Protein AF-A0AAI9R7D8-F1 (afdb_monomer_lite)

Secondary structure (DSSP, 8-state):
--HHHHHHHHHHHHHHHHHTT-----GGG--HHHHHHHHHHEEEES-EEE-TTS--EEE-SEEEEEE-TTS-EEEEEEEEEE-SPPPSSS--HHHHHHHHHHHHHHHHT-TT--SEEEEEEETTTTEEEEE-SS--HHHHHHHHHHTS--SSPPPP---HHHHHT-TTGGG-HHHHHHHHTTSS---SSEEEEEEEEEEEETTTTEEEEEE--BSSSSS-B---S-EEEEEE-HHHHHHHHHHHHTT--S-EEEEEEEEETTEEEE-TT-EEEE-----S----

Structure (mmCIF, N/CA/C/O backbone):
data_AF-A0AAI9R7D8-F1
#
_entry.id   AF-A0AAI9R7D8-F1
#
loop_
_atom_site.group_PDB
_atom_site.id
_atom_site.type_symbol
_atom_site.label_atom_id
_atom_site.label_alt_id
_atom_site.label_comp_id
_atom_site.label_asym_id
_atom_site.label_entity_id
_atom_site.label_seq_id
_atom_site.pdbx_PDB_ins_code
_atom_site.Cartn_x
_atom_site.Cartn_y
_atom_site.Cartn_z
_atom_site.occupancy
_atom_site.B_iso_or_equiv
_atom_site.auth_seq_id
_atom_site.auth_comp_id
_atom_site.auth_asym_id
_atom_site.auth_atom_id
_atom_site.pdbx_PDB_model_num
ATOM 1 N N . MET A 1 1 ? 4.698 -25.517 9.937 1.00 48.53 1 MET A N 1
ATOM 2 C CA . MET A 1 1 ? 4.768 -24.230 9.209 1.00 48.53 1 MET A CA 1
ATOM 3 C C . MET A 1 1 ? 3.455 -23.440 9.394 1.00 48.53 1 MET A C 1
ATOM 5 O O . MET A 1 1 ? 2.848 -23.034 8.421 1.00 48.53 1 MET A O 1
ATOM 9 N N . ILE A 1 2 ? 2.992 -23.255 10.647 1.00 58.31 2 ILE A N 1
ATOM 10 C CA . ILE A 1 2 ? 1.717 -22.577 11.024 1.00 58.31 2 ILE A CA 1
ATOM 11 C C . ILE A 1 2 ? 1.967 -21.424 12.030 1.00 58.31 2 ILE A C 1
ATOM 13 O O . ILE A 1 2 ? 1.066 -20.664 12.367 1.00 58.31 2 ILE A O 1
ATOM 17 N N . THR A 1 3 ? 3.210 -21.243 12.487 1.00 79.94 3 THR A N 1
ATOM 18 C CA . THR A 1 3 ? 3.544 -20.417 13.658 1.00 79.94 3 THR A CA 1
ATOM 19 C C . THR A 1 3 ? 3.159 -18.952 13.494 1.00 79.94 3 THR A C 1
ATOM 21 O O . THR A 1 3 ? 2.391 -18.457 14.297 1.00 79.94 3 THR A O 1
ATOM 24 N N . LYS A 1 4 ? 3.556 -18.269 12.412 1.00 82.94 4 LYS A N 1
ATOM 25 C CA . LYS A 1 4 ? 3.327 -16.814 12.292 1.00 82.94 4 LYS A CA 1
ATOM 26 C C . LYS A 1 4 ? 1.846 -16.408 12.263 1.00 82.94 4 LYS A C 1
ATOM 28 O O . LYS A 1 4 ? 1.478 -15.405 12.865 1.00 82.94 4 LYS A O 1
ATOM 33 N N . ALA A 1 5 ? 1.003 -17.166 11.559 1.00 84.00 5 ALA A N 1
ATOM 34 C CA . ALA A 1 5 ? -0.434 -16.891 11.502 1.00 84.00 5 ALA A CA 1
ATOM 35 C C . ALA A 1 5 ? -1.102 -17.168 12.856 1.00 84.00 5 ALA A C 1
ATOM 37 O O . ALA A 1 5 ? -1.899 -16.362 13.330 1.00 84.00 5 ALA A O 1
ATOM 38 N N . HIS A 1 6 ? -0.722 -18.274 13.500 1.00 87.06 6 HIS A N 1
ATOM 39 C CA . HIS A 1 6 ? -1.177 -18.608 14.844 1.00 87.06 6 HIS A CA 1
ATOM 40 C C . HIS A 1 6 ? -0.732 -17.560 15.877 1.00 87.06 6 HIS A C 1
ATOM 42 O O . HIS A 1 6 ? -1.548 -17.088 16.661 1.00 87.06 6 HIS A O 1
ATOM 48 N N . ASP A 1 7 ? 0.529 -17.132 15.841 1.00 87.38 7 ASP A N 1
ATOM 49 C CA . ASP A 1 7 ? 1.081 -16.110 16.734 1.00 87.38 7 ASP A CA 1
ATOM 50 C C . ASP A 1 7 ? 0.372 -14.765 16.533 1.00 87.38 7 ASP A C 1
ATOM 52 O O . ASP A 1 7 ? 0.049 -14.080 17.504 1.00 87.38 7 ASP A O 1
ATOM 56 N N . GLY A 1 8 ? 0.057 -14.415 15.281 1.00 88.69 8 GLY A N 1
ATOM 57 C CA . GLY A 1 8 ? -0.763 -13.250 14.949 1.00 88.69 8 GLY A CA 1
ATOM 58 C C . GLY A 1 8 ? -2.178 -13.340 15.528 1.00 88.69 8 GLY A C 1
ATOM 59 O O . GLY A 1 8 ? -2.644 -12.389 16.153 1.00 88.69 8 GLY A O 1
ATOM 60 N N . LEU A 1 9 ? -2.843 -14.490 15.392 1.00 89.12 9 LEU A N 1
ATOM 61 C CA . LEU A 1 9 ? -4.165 -14.725 15.981 1.00 89.12 9 LEU A CA 1
ATOM 62 C C . LEU A 1 9 ? -4.131 -14.591 17.510 1.00 89.12 9 LEU A C 1
ATOM 64 O O . LEU A 1 9 ? -4.928 -13.852 18.087 1.00 89.12 9 LEU A O 1
ATOM 68 N N . VAL A 1 10 ? -3.184 -15.265 18.166 1.00 90.25 10 VAL A N 1
ATOM 69 C CA . VAL A 1 10 ? -2.998 -15.197 19.622 1.00 90.25 10 VAL A CA 1
ATOM 70 C C . VAL A 1 10 ? -2.723 -13.761 20.064 1.00 90.25 10 VAL A C 1
ATOM 72 O O . VAL A 1 10 ? -3.265 -13.305 21.071 1.00 90.25 10 VAL A O 1
ATOM 75 N N . GLY A 1 11 ? -1.901 -13.025 19.317 1.00 91.44 11 GLY A N 1
ATOM 76 C CA . GLY A 1 11 ? -1.608 -11.628 19.600 1.00 91.44 11 GLY A CA 1
ATOM 77 C C . GLY A 1 11 ? -2.842 -10.731 19.508 1.00 91.44 11 GLY A C 1
ATOM 78 O O . GLY A 1 11 ? -3.105 -9.963 20.431 1.00 91.44 11 GLY A O 1
ATOM 79 N N . ALA A 1 12 ? -3.628 -10.864 18.438 1.00 92.19 12 ALA A N 1
ATOM 80 C CA . ALA A 1 12 ? -4.862 -10.105 18.242 1.00 92.19 12 ALA A CA 1
ATOM 81 C C . ALA A 1 12 ? -5.903 -10.385 19.339 1.00 92.19 12 ALA A C 1
ATOM 83 O O . ALA A 1 12 ? -6.471 -9.453 19.910 1.00 92.19 12 ALA A O 1
ATOM 84 N N . LEU A 1 13 ? -6.111 -11.658 19.688 1.00 92.44 13 LEU A N 1
ATOM 85 C CA . LEU A 1 13 ? -7.060 -12.049 20.732 1.00 92.44 13 LEU A CA 1
ATOM 86 C C . LEU A 1 13 ? -6.639 -11.547 22.115 1.00 92.44 13 LEU A C 1
ATOM 88 O O . LEU A 1 13 ? -7.480 -11.079 22.873 1.00 92.44 13 LEU A O 1
ATOM 92 N N . ASN A 1 14 ? -5.342 -11.549 22.428 1.00 93.38 14 ASN A N 1
ATOM 93 C CA . ASN A 1 14 ? -4.856 -10.981 23.687 1.00 93.38 14 ASN A CA 1
ATOM 94 C C . ASN A 1 14 ? -5.102 -9.471 23.801 1.00 93.38 14 ASN A C 1
ATOM 96 O O . ASN A 1 14 ? -5.371 -8.985 24.900 1.00 93.38 14 ASN A O 1
ATOM 100 N N . ILE A 1 15 ? -5.052 -8.728 22.690 1.00 94.69 15 ILE A N 1
ATOM 101 C CA . ILE A 1 15 ? -5.448 -7.314 22.697 1.00 94.69 15 ILE A CA 1
ATOM 102 C C . ILE A 1 15 ? -6.946 -7.200 23.020 1.00 94.69 15 ILE A C 1
ATOM 104 O O . ILE A 1 15 ? -7.311 -6.438 23.913 1.00 94.69 15 ILE A O 1
ATOM 108 N N . LEU A 1 16 ? -7.804 -8.004 22.380 1.00 93.88 16 LEU A N 1
ATOM 109 C CA . LEU A 1 16 ? -9.248 -8.028 22.659 1.00 93.88 16 LEU A CA 1
ATOM 110 C C . LEU A 1 16 ? -9.579 -8.384 24.113 1.00 93.88 16 LEU A C 1
ATOM 112 O O . LEU A 1 16 ? -10.399 -7.712 24.742 1.00 93.88 16 LEU A O 1
ATOM 116 N N . PHE A 1 17 ? -8.922 -9.400 24.676 1.00 94.62 17 PHE A N 1
ATOM 117 C CA . PHE A 1 17 ? -9.100 -9.774 26.080 1.00 94.62 17 PHE A CA 1
ATOM 118 C C . PHE A 1 17 ? -8.684 -8.644 27.021 1.00 94.62 17 PHE A C 1
ATOM 120 O O . PHE A 1 17 ? -9.401 -8.339 27.975 1.00 94.62 17 PHE A O 1
ATOM 127 N N . SER A 1 18 ? -7.578 -7.959 26.716 1.00 93.31 18 SER A N 1
ATOM 128 C CA . SER A 1 18 ? -7.157 -6.782 27.474 1.00 93.31 18 SER A CA 1
ATOM 129 C C . SER A 1 18 ? -8.182 -5.650 27.402 1.00 93.31 18 SER A C 1
ATOM 131 O O . SER A 1 18 ? -8.407 -4.996 28.414 1.00 93.31 18 SER A O 1
ATOM 133 N N . LYS A 1 19 ? -8.813 -5.418 26.244 1.00 94.12 19 LYS A N 1
ATOM 134 C CA . LYS A 1 19 ? -9.878 -4.409 26.082 1.00 94.12 19 LYS A CA 1
ATOM 135 C C . LYS A 1 19 ? -11.182 -4.781 26.790 1.00 94.12 19 LYS A C 1
ATOM 137 O O . LYS A 1 19 ? -11.985 -3.905 27.080 1.00 94.12 19 LYS A O 1
ATOM 142 N N . SER A 1 20 ? -11.359 -6.062 27.099 1.00 93.12 20 SER A N 1
ATOM 143 C CA . SER A 1 20 ? -12.518 -6.599 27.820 1.00 93.12 20 SER A CA 1
ATOM 144 C C . SER A 1 20 ? -12.269 -6.749 29.329 1.00 93.12 20 SER A C 1
ATOM 146 O O . SER A 1 20 ? -13.032 -7.437 29.998 1.00 93.12 20 SER A O 1
ATOM 148 N N . ASN A 1 21 ? -11.185 -6.170 29.868 1.00 92.50 21 ASN A N 1
ATOM 149 C CA . ASN A 1 21 ? -10.750 -6.299 31.269 1.00 92.50 21 ASN A CA 1
ATOM 150 C C . ASN A 1 21 ? -10.478 -7.746 31.746 1.00 92.50 21 ASN A C 1
ATOM 152 O O . ASN A 1 21 ? -10.441 -8.009 32.945 1.00 92.50 21 ASN A O 1
ATOM 156 N N . ILE A 1 22 ? -10.242 -8.691 30.828 1.00 91.06 22 ILE A N 1
ATOM 157 C CA . ILE A 1 22 ? -9.952 -10.103 31.151 1.00 91.06 22 ILE A CA 1
ATOM 158 C C . ILE A 1 22 ? -8.446 -10.321 31.402 1.00 91.06 22 ILE A C 1
ATOM 160 O O . ILE A 1 22 ? -8.054 -11.237 32.121 1.00 91.06 22 ILE A O 1
ATOM 164 N N . GLY A 1 23 ? -7.589 -9.465 30.833 1.00 86.38 23 GLY A N 1
ATOM 165 C CA . GLY A 1 23 ? -6.133 -9.641 30.845 1.00 86.38 23 GLY A CA 1
ATOM 166 C C . GLY A 1 23 ? -5.647 -10.615 29.764 1.00 86.38 23 GLY A C 1
ATOM 167 O O . GLY A 1 23 ? -6.362 -10.892 28.805 1.00 86.38 23 GLY A O 1
ATOM 168 N N . LYS A 1 24 ? -4.407 -11.108 29.877 1.00 85.38 24 LYS A N 1
ATOM 169 C CA . LYS A 1 24 ? -3.852 -12.091 28.928 1.00 85.38 24 LYS A CA 1
ATOM 170 C C . LYS A 1 24 ? -4.255 -13.504 29.333 1.00 85.38 24 LYS A C 1
ATOM 172 O O . LYS A 1 24 ? -4.071 -13.879 30.488 1.00 85.38 24 LYS A O 1
ATOM 177 N N . VAL A 1 25 ? -4.744 -14.284 28.374 1.00 86.31 25 VAL A N 1
ATOM 178 C CA . VAL A 1 25 ? -5.224 -15.657 28.585 1.00 86.31 25 VAL A CA 1
ATOM 179 C C . VAL A 1 25 ? -4.673 -16.543 27.477 1.00 86.31 25 VAL A C 1
ATOM 181 O O . VAL A 1 25 ? -4.619 -16.140 26.311 1.00 86.31 25 VAL A O 1
ATOM 184 N N . THR A 1 26 ? -4.244 -17.754 27.823 1.00 87.19 26 THR A N 1
ATOM 185 C CA . THR A 1 26 ? -3.849 -18.747 26.822 1.00 87.19 26 THR A CA 1
ATOM 186 C C . THR A 1 26 ? -5.074 -19.165 26.022 1.00 87.19 26 THR A C 1
ATOM 188 O O . THR A 1 26 ? -6.119 -19.441 26.600 1.00 87.19 26 THR A O 1
ATOM 191 N N . LEU A 1 27 ? -4.960 -19.279 24.698 1.00 84.81 27 LEU A N 1
ATOM 192 C CA . LEU A 1 27 ? -6.119 -19.562 23.844 1.00 84.81 27 LEU A CA 1
ATOM 193 C C . LEU A 1 27 ? -6.888 -20.836 24.252 1.00 84.81 27 LEU A C 1
ATOM 195 O O . LEU A 1 27 ? -8.111 -20.867 24.185 1.00 84.81 27 LEU A O 1
ATOM 199 N N . SER A 1 28 ? -6.176 -21.868 24.713 1.00 88.56 28 SER A N 1
ATOM 200 C CA . SER A 1 28 ? -6.755 -23.133 25.185 1.00 88.56 28 SER A CA 1
ATOM 201 C C . SER A 1 28 ? -7.510 -23.033 26.515 1.00 88.56 28 SER A C 1
ATOM 203 O O . SER A 1 28 ? -8.193 -23.979 26.891 1.00 88.56 28 SER A O 1
ATOM 205 N N . GLU A 1 29 ? -7.362 -21.926 27.239 1.00 91.75 29 GLU A N 1
ATOM 206 C CA . GLU A 1 29 ? -7.932 -21.694 28.572 1.00 91.75 29 GLU A CA 1
ATOM 207 C C . GLU A 1 29 ? -9.099 -20.696 28.540 1.00 91.75 29 GLU A C 1
ATOM 209 O O . GLU A 1 29 ? -9.711 -20.425 29.572 1.00 91.75 29 GLU A O 1
ATOM 214 N N . VAL A 1 30 ? -9.423 -20.156 27.359 1.00 92.44 30 VAL A N 1
ATOM 215 C CA . VAL A 1 30 ? -10.511 -19.191 27.181 1.00 92.44 30 VAL A CA 1
ATOM 216 C C . VAL A 1 30 ? -11.851 -19.869 27.450 1.00 92.44 30 VAL A C 1
ATOM 218 O O . VAL A 1 30 ? -12.239 -20.821 26.769 1.00 92.44 30 VAL A O 1
ATOM 221 N N . THR A 1 31 ? -12.589 -19.362 28.435 1.00 94.56 31 THR A N 1
ATOM 222 C CA . THR A 1 31 ? -13.912 -19.882 28.788 1.00 94.56 31 THR A CA 1
ATOM 223 C C . THR A 1 31 ? -15.009 -19.287 27.902 1.00 94.56 31 THR A C 1
ATOM 225 O O . THR A 1 31 ? -14.870 -18.210 27.318 1.00 94.56 31 THR A O 1
ATOM 228 N N . VAL A 1 32 ? -16.161 -19.964 27.841 1.00 95.00 32 VAL A N 1
ATOM 229 C CA . VAL A 1 32 ? -17.358 -19.443 27.151 1.00 95.00 32 VAL A CA 1
ATOM 230 C C . VAL A 1 32 ? -17.803 -18.100 27.740 1.00 95.00 32 VAL A C 1
ATOM 232 O O . VAL A 1 32 ? -18.268 -17.230 27.009 1.00 95.00 32 VAL A O 1
ATOM 235 N N . GLU A 1 33 ? -17.659 -17.918 29.052 1.00 94.69 33 GLU A N 1
ATOM 236 C CA . GLU A 1 33 ? -17.995 -16.668 29.736 1.00 94.69 33 GLU A CA 1
ATOM 237 C C . GLU A 1 33 ? -17.060 -15.529 29.321 1.00 94.69 33 GLU A C 1
ATOM 239 O O . GLU A 1 33 ? -17.536 -14.473 28.915 1.00 94.69 33 GLU A O 1
ATOM 244 N N . GLN A 1 34 ? -15.745 -15.768 29.310 1.00 94.00 34 GLN A N 1
ATOM 245 C CA . GLN A 1 34 ? -14.762 -14.796 28.826 1.00 94.00 34 GLN A CA 1
ATOM 246 C C . GLN A 1 34 ? -15.032 -14.401 27.372 1.00 94.00 34 GLN A C 1
ATOM 248 O O . GLN A 1 34 ? -14.978 -13.222 27.027 1.00 94.00 34 GLN A O 1
ATOM 253 N N . TRP A 1 35 ? -15.379 -15.370 26.522 1.00 94.19 35 TRP A N 1
ATOM 254 C CA . TRP A 1 35 ? -15.726 -15.080 25.135 1.00 94.19 35 TRP A CA 1
ATOM 255 C C . TRP A 1 35 ? -17.001 -14.241 25.007 1.00 94.19 35 TRP A C 1
ATOM 257 O O . TRP A 1 35 ? -17.028 -13.290 24.228 1.00 94.19 35 TRP A O 1
ATOM 267 N N . ARG A 1 36 ? -18.035 -14.523 25.810 1.00 94.75 36 ARG A N 1
ATOM 268 C CA . ARG A 1 36 ? -19.245 -13.686 25.866 1.00 94.75 36 ARG A CA 1
ATOM 269 C C . ARG A 1 36 ? -18.926 -12.256 26.300 1.00 94.75 36 ARG A C 1
ATOM 271 O O . ARG A 1 36 ? -19.469 -11.327 25.708 1.00 94.75 36 ARG A O 1
ATOM 278 N N . SER A 1 37 ? -18.023 -12.070 27.263 1.00 93.19 37 SER A N 1
ATOM 279 C CA . SER A 1 37 ? -17.571 -10.738 27.683 1.00 93.19 37 SER A CA 1
ATOM 280 C C . SER A 1 37 ? -16.881 -9.986 26.541 1.00 93.19 37 SER A C 1
ATOM 282 O O . SER A 1 37 ? -17.228 -8.836 26.284 1.00 93.19 37 SER A O 1
ATOM 284 N N . VAL A 1 38 ? -15.995 -10.645 25.782 1.00 94.06 38 VAL A N 1
ATOM 285 C CA . VAL A 1 38 ? -15.390 -10.046 24.573 1.00 94.06 38 VAL A CA 1
ATOM 286 C C . VAL A 1 38 ? -16.452 -9.671 23.547 1.00 94.06 38 VAL A C 1
ATOM 288 O O . VAL A 1 38 ? -16.452 -8.559 23.032 1.00 94.06 38 VAL A O 1
ATOM 291 N N . GLN A 1 39 ? -17.387 -10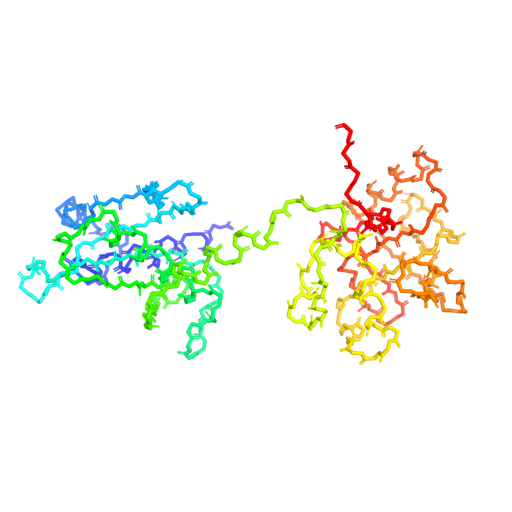.574 23.253 1.00 94.81 39 GLN A N 1
ATOM 292 C CA . GLN A 1 39 ? -18.447 -10.296 22.285 1.00 94.81 39 GLN A CA 1
ATOM 293 C C . GLN A 1 39 ? -19.329 -9.123 22.721 1.00 94.81 39 GLN A C 1
ATOM 295 O O . GLN A 1 39 ? -19.761 -8.351 21.872 1.00 94.81 39 GLN A O 1
ATOM 300 N N . SER A 1 40 ? -19.560 -8.954 24.025 1.00 95.06 40 SER A N 1
ATOM 301 C CA . SER A 1 40 ? -20.420 -7.885 24.541 1.00 95.06 40 SER A CA 1
ATOM 302 C C . SER A 1 40 ? -19.864 -6.476 24.314 1.00 95.06 40 SER A C 1
ATOM 304 O O . SER A 1 40 ? -20.642 -5.526 24.270 1.00 95.06 40 SER A O 1
ATOM 306 N N . ILE A 1 41 ? -18.543 -6.334 24.142 1.00 95.94 41 ILE A N 1
ATOM 307 C CA . ILE A 1 41 ? -17.917 -5.034 23.869 1.00 95.94 41 ILE A CA 1
ATOM 308 C C . ILE A 1 41 ? -17.804 -4.729 22.374 1.00 95.94 41 ILE A C 1
ATOM 310 O O . ILE A 1 41 ? -17.493 -3.597 22.018 1.00 95.94 41 ILE A O 1
ATOM 314 N N . VAL A 1 42 ? -18.021 -5.708 21.490 1.00 96.50 42 VAL A N 1
ATOM 315 C CA . VAL A 1 42 ? -17.947 -5.502 20.038 1.00 96.50 42 VAL A CA 1
ATOM 316 C C . VAL A 1 42 ? -19.245 -4.867 19.556 1.00 96.50 42 VAL A C 1
ATOM 318 O O . VAL A 1 42 ? -20.302 -5.489 19.579 1.00 96.50 42 VAL A O 1
ATOM 321 N N . LEU A 1 43 ? -19.154 -3.624 19.088 1.00 96.69 43 LEU A N 1
ATOM 322 C CA . LEU A 1 43 ? -20.292 -2.848 18.597 1.00 96.69 43 LEU A CA 1
ATOM 323 C C . LEU A 1 43 ? -20.523 -3.077 17.100 1.00 96.69 43 LEU A C 1
ATOM 325 O O . LEU A 1 43 ? -21.663 -3.128 16.648 1.00 96.69 43 LEU A O 1
ATOM 329 N N . ALA A 1 44 ? -19.442 -3.233 16.333 1.00 95.94 44 ALA A N 1
ATOM 330 C CA . ALA A 1 44 ? -19.483 -3.611 14.924 1.00 95.94 44 ALA A CA 1
ATOM 331 C C . ALA A 1 44 ? -18.175 -4.302 14.508 1.00 95.94 44 ALA A C 1
ATOM 333 O O . ALA A 1 44 ? -17.114 -4.038 15.072 1.00 95.94 44 ALA A O 1
ATOM 334 N N . ASN A 1 45 ? -18.247 -5.157 13.490 1.00 94.56 45 ASN A N 1
ATOM 335 C CA . ASN A 1 45 ? -17.098 -5.732 12.789 1.00 94.56 45 ASN A CA 1
ATOM 336 C C . ASN A 1 45 ? -17.323 -5.601 11.278 1.00 94.56 45 ASN A C 1
ATOM 338 O O . ASN A 1 45 ? -18.473 -5.634 10.841 1.00 94.56 45 ASN A O 1
ATOM 342 N N . GLU A 1 46 ? -16.252 -5.393 10.505 1.00 93.50 46 GLU A N 1
ATOM 343 C CA . GLU A 1 46 ? -16.310 -5.284 9.031 1.00 93.50 46 GLU A CA 1
ATOM 344 C C . GLU A 1 46 ? -17.360 -4.267 8.523 1.00 93.50 46 GLU A C 1
ATOM 346 O O . GLU A 1 46 ? -17.931 -4.392 7.435 1.00 93.50 46 GLU A O 1
ATOM 351 N N . GLY A 1 47 ? -17.643 -3.241 9.333 1.00 92.81 47 GLY A N 1
ATOM 352 C CA . GLY A 1 47 ? -18.706 -2.271 9.090 1.00 92.81 47 GLY A CA 1
ATOM 353 C C . GLY A 1 47 ? -18.335 -1.297 7.976 1.00 92.81 47 GLY A C 1
ATOM 354 O O . GLY A 1 47 ? -17.250 -0.716 7.988 1.00 92.81 47 GLY A O 1
ATOM 355 N N . THR A 1 48 ? -19.241 -1.080 7.022 1.00 95.06 48 THR A N 1
ATOM 356 C CA . THR A 1 48 ? -19.046 -0.063 5.978 1.00 95.06 48 THR A CA 1
ATOM 357 C C . THR A 1 48 ? -19.385 1.321 6.518 1.00 95.06 48 THR A C 1
ATOM 359 O O . THR A 1 48 ? -20.491 1.550 6.999 1.00 95.06 48 THR A O 1
ATOM 362 N N . LEU A 1 49 ? -18.448 2.251 6.377 1.00 96.25 49 LEU A N 1
ATOM 363 C CA . LEU A 1 49 ? -18.629 3.673 6.626 1.00 96.25 49 LEU A CA 1
ATOM 364 C C . LEU A 1 49 ? -18.705 4.411 5.292 1.00 96.25 49 LEU A C 1
ATOM 366 O O . LEU A 1 49 ? -17.948 4.108 4.368 1.00 96.25 49 LEU A O 1
ATOM 370 N N . LYS A 1 50 ? -19.605 5.386 5.198 1.00 96.81 50 LYS A N 1
ATOM 371 C CA . LYS A 1 50 ? -19.730 6.287 4.047 1.00 96.81 50 LYS A CA 1
ATOM 372 C C . LYS A 1 50 ? -19.864 7.718 4.546 1.00 96.81 50 LYS A C 1
ATOM 374 O O . LYS A 1 50 ? -20.388 7.889 5.641 1.00 96.81 50 LYS A O 1
ATOM 379 N N . SER A 1 51 ? -19.396 8.696 3.780 1.00 96.12 51 SER A N 1
ATOM 380 C CA . SER A 1 51 ? -19.746 10.096 4.026 1.00 96.12 51 SER A CA 1
ATOM 381 C C . SER A 1 51 ? -21.205 10.366 3.666 1.00 96.12 51 SER A C 1
ATOM 383 O O . SER A 1 51 ? -21.802 9.603 2.897 1.00 96.12 51 SER A O 1
ATOM 385 N N . GLU A 1 52 ? -21.766 11.470 4.164 1.00 91.75 52 GLU A N 1
ATOM 386 C CA . GLU A 1 52 ? -23.145 11.890 3.848 1.00 91.75 52 GLU A CA 1
ATOM 387 C C . GLU A 1 52 ? -23.415 11.969 2.333 1.00 91.75 52 GLU A C 1
ATOM 389 O O . GLU A 1 52 ? -24.483 11.583 1.856 1.00 91.75 52 GLU A O 1
ATOM 394 N N . ASP A 1 53 ? -22.429 12.427 1.558 1.00 91.94 53 ASP A N 1
ATOM 395 C CA . ASP A 1 53 ? -22.501 12.546 0.098 1.00 91.94 53 ASP A CA 1
ATOM 396 C C . ASP A 1 53 ? -22.081 11.271 -0.662 1.00 91.94 53 ASP A C 1
ATOM 398 O O . ASP A 1 53 ? -22.100 11.241 -1.895 1.00 91.94 53 ASP A O 1
ATOM 402 N N . GLY A 1 54 ? -21.687 10.222 0.066 1.00 94.19 54 GLY A N 1
ATOM 403 C CA . GLY A 1 54 ? -21.284 8.922 -0.461 1.00 94.19 54 GLY A CA 1
ATOM 404 C C . GLY A 1 54 ? -19.945 8.884 -1.205 1.00 94.19 54 GLY A C 1
ATOM 405 O O . GLY A 1 54 ? -19.609 7.831 -1.750 1.00 94.19 54 GLY A O 1
ATOM 406 N N . ARG A 1 55 ? -19.179 9.982 -1.257 1.00 94.25 55 ARG A N 1
ATOM 407 C CA . ARG A 1 55 ? -17.901 10.042 -1.998 1.00 94.25 55 ARG A CA 1
ATOM 408 C C . ARG A 1 55 ? -16.766 9.351 -1.258 1.00 94.25 55 ARG A C 1
ATOM 410 O O . ARG A 1 55 ? -15.927 8.698 -1.878 1.00 94.25 55 ARG A O 1
ATOM 417 N N . LEU A 1 56 ? -16.747 9.483 0.064 1.00 96.75 56 LEU A N 1
ATOM 418 C CA . LEU A 1 56 ? -15.754 8.871 0.930 1.00 96.75 56 LEU A CA 1
ATOM 419 C C . LEU A 1 56 ? -16.331 7.588 1.516 1.00 96.75 56 LEU A C 1
ATOM 421 O O . LEU A 1 56 ? -17.442 7.570 2.041 1.00 96.75 56 LEU A O 1
ATOM 425 N N . MET A 1 57 ? -15.574 6.499 1.427 1.00 96.50 57 MET A N 1
ATOM 426 C CA . MET A 1 57 ? -15.983 5.199 1.948 1.00 96.50 57 MET A CA 1
ATOM 427 C C . MET A 1 57 ? -14.823 4.522 2.669 1.00 96.50 57 MET A C 1
ATOM 429 O O . MET A 1 57 ? -13.669 4.636 2.259 1.00 96.50 57 MET A O 1
ATOM 433 N N . GLY A 1 58 ? -15.135 3.790 3.731 1.00 94.38 58 GLY A N 1
ATOM 434 C CA . GLY A 1 58 ? -14.177 2.989 4.483 1.00 94.38 58 GLY A CA 1
ATOM 435 C C . GLY A 1 58 ? -14.817 1.710 5.003 1.00 94.38 58 GLY A C 1
ATOM 436 O O . GLY A 1 58 ? -16.040 1.601 5.077 1.00 94.38 58 GLY A O 1
ATOM 437 N N . ARG A 1 59 ? -13.988 0.738 5.379 1.00 95.56 59 ARG A N 1
ATOM 438 C CA . ARG A 1 59 ? -14.431 -0.470 6.076 1.00 95.56 59 ARG A CA 1
ATOM 439 C C . ARG A 1 59 ? -13.684 -0.560 7.395 1.00 95.56 59 ARG A C 1
ATOM 441 O O . ARG A 1 59 ? -12.458 -0.536 7.405 1.00 95.56 59 ARG A O 1
ATOM 448 N N . LEU A 1 60 ? -14.434 -0.605 8.487 1.00 94.38 60 LEU A N 1
ATOM 449 C CA . LEU A 1 60 ? -13.899 -0.832 9.821 1.00 94.38 60 LEU A CA 1
ATOM 450 C C . LEU A 1 60 ? -13.468 -2.284 9.944 1.00 94.38 60 LEU A C 1
ATOM 452 O O . LEU A 1 60 ? -14.266 -3.152 9.619 1.00 94.38 60 LEU A O 1
ATOM 456 N N . ASP A 1 61 ? -12.299 -2.554 10.516 1.00 94.81 61 ASP A N 1
ATOM 457 C CA . ASP A 1 61 ? -12.025 -3.908 11.002 1.00 94.81 61 ASP A CA 1
ATOM 458 C C . ASP A 1 61 ? -12.907 -4.170 12.228 1.00 94.81 61 ASP A C 1
ATOM 460 O O . ASP A 1 61 ? -13.673 -5.137 12.279 1.00 94.81 61 ASP A O 1
ATOM 464 N N . LEU A 1 62 ? -12.853 -3.258 13.209 1.00 96.69 62 LEU A N 1
ATOM 465 C CA . LEU A 1 62 ? -13.572 -3.416 14.463 1.00 96.69 62 LEU A CA 1
ATOM 466 C C . LEU A 1 62 ? -13.962 -2.077 15.104 1.00 96.69 62 LEU A C 1
ATOM 468 O O . LEU A 1 62 ? -13.182 -1.125 15.151 1.00 96.69 62 LEU A O 1
ATOM 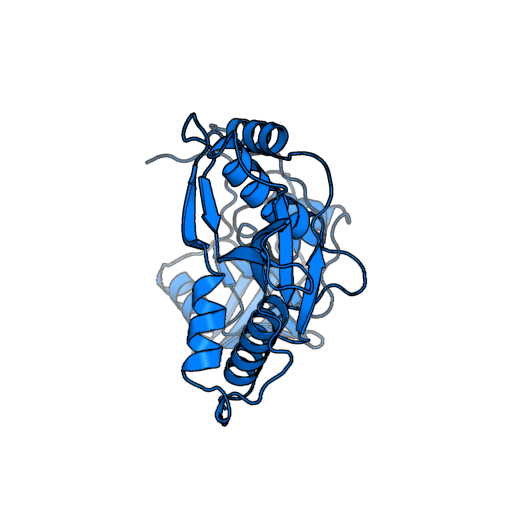472 N N . LEU A 1 63 ? -15.165 -2.037 15.671 1.00 97.88 63 LEU A N 1
ATOM 473 C CA . LEU A 1 63 ? -15.626 -1.001 16.587 1.00 97.88 63 LEU A CA 1
ATOM 474 C C . LEU A 1 63 ? -15.941 -1.650 17.933 1.00 97.88 63 LEU A C 1
ATOM 476 O O . LEU A 1 63 ? -16.783 -2.547 18.000 1.00 97.88 63 LEU A O 1
ATOM 480 N N . VAL A 1 64 ? -15.292 -1.189 19.001 1.00 97.75 64 VAL A N 1
ATOM 481 C CA . VAL A 1 64 ? -15.521 -1.708 20.358 1.00 97.75 64 VAL A CA 1
ATOM 482 C C . VAL A 1 64 ? -15.856 -0.605 21.349 1.00 97.75 64 VAL A C 1
ATOM 484 O O . VAL A 1 64 ? -15.439 0.541 21.183 1.00 97.75 64 VAL A O 1
ATOM 487 N N . ALA A 1 65 ? -16.584 -0.957 22.403 1.00 97.81 65 ALA A N 1
ATOM 488 C CA . ALA A 1 65 ? -16.741 -0.113 23.574 1.00 97.81 65 ALA A CA 1
ATOM 489 C C . ALA A 1 65 ? -15.384 0.070 24.276 1.00 97.81 65 ALA A C 1
ATOM 491 O O . ALA A 1 65 ? -14.656 -0.895 24.514 1.00 97.81 65 ALA A O 1
ATOM 492 N N . AS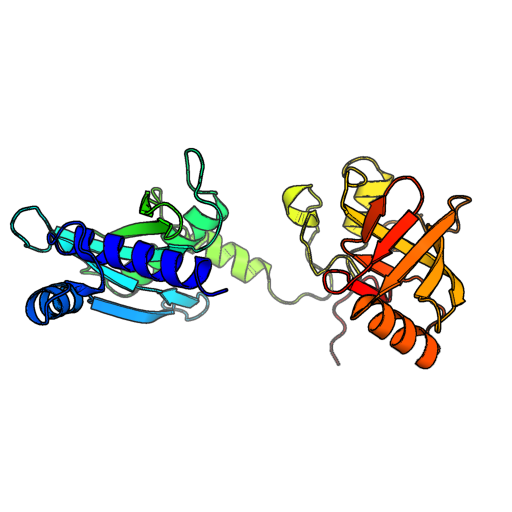P A 1 66 ? -15.045 1.313 24.608 1.00 97.19 66 ASP A N 1
ATOM 493 C CA . ASP A 1 66 ? -13.908 1.638 25.464 1.00 97.19 66 ASP A CA 1
ATOM 494 C C . ASP A 1 66 ? -14.359 1.483 26.913 1.00 97.19 66 ASP A C 1
ATOM 496 O O . ASP A 1 66 ? -15.130 2.305 27.411 1.00 97.19 66 ASP A O 1
ATOM 500 N N . LEU A 1 67 ? -13.937 0.409 27.573 1.00 96.38 67 LEU A N 1
ATOM 501 C CA . LEU A 1 67 ? -14.307 0.162 28.959 1.00 96.38 67 LEU A CA 1
ATOM 502 C C . LEU A 1 67 ? -13.409 0.949 29.924 1.00 96.38 67 LEU A C 1
ATOM 504 O O . LEU A 1 67 ? -12.209 1.145 29.707 1.00 96.38 67 LEU A O 1
ATOM 508 N N . ASP A 1 68 ? -14.000 1.413 31.018 1.00 93.38 68 ASP A N 1
ATOM 509 C CA . ASP A 1 68 ? -13.266 1.823 32.207 1.00 93.38 68 ASP A CA 1
ATOM 510 C C . ASP A 1 68 ? -12.897 0.612 33.085 1.00 93.38 68 ASP A C 1
ATOM 512 O O . ASP A 1 68 ? -13.194 -0.542 32.765 1.00 93.38 68 ASP A O 1
ATOM 516 N N . GLU A 1 69 ? -12.230 0.870 34.210 1.00 88.19 69 GLU A N 1
ATOM 517 C CA . GLU A 1 69 ? -11.804 -0.170 35.158 1.00 88.19 69 GLU A CA 1
ATOM 518 C C . GLU A 1 69 ? -12.984 -0.929 35.791 1.00 88.19 69 GLU A C 1
ATOM 520 O O . GLU A 1 69 ? -12.822 -2.068 36.223 1.00 88.19 69 GLU A O 1
ATOM 525 N N . ASN A 1 70 ? -14.183 -0.337 35.800 1.00 88.94 70 ASN A N 1
ATOM 526 C CA . ASN A 1 70 ? -15.407 -0.939 36.328 1.00 88.94 70 ASN A CA 1
ATOM 527 C C . ASN A 1 70 ? -16.204 -1.698 35.253 1.00 88.94 70 ASN A C 1
ATOM 529 O O . ASN A 1 70 ? -17.290 -2.203 35.537 1.00 88.94 70 ASN A O 1
ATOM 533 N N . GLY A 1 71 ? -15.703 -1.761 34.015 1.00 89.19 71 GLY A N 1
ATOM 534 C CA . GLY A 1 71 ? -16.391 -2.387 32.886 1.00 89.19 71 GLY A CA 1
ATOM 535 C C . GLY A 1 71 ? -17.521 -1.540 32.295 1.00 89.19 71 GLY A C 1
ATOM 536 O O . GLY A 1 71 ? -18.309 -2.047 31.500 1.00 89.19 71 GLY A O 1
ATOM 537 N N . SER A 1 72 ? -17.615 -0.260 32.664 1.00 93.56 72 SER A N 1
ATOM 538 C CA . SER A 1 72 ? -18.569 0.677 32.073 1.00 93.56 72 SER A CA 1
ATOM 539 C C . SER A 1 72 ? -17.971 1.338 30.836 1.00 93.56 72 SER A C 1
ATOM 541 O O . SER A 1 72 ? -16.806 1.731 30.820 1.00 93.56 72 SER A O 1
ATOM 543 N N . SER A 1 73 ? -18.769 1.474 29.778 1.00 95.44 73 SER A N 1
ATOM 544 C CA . SER A 1 73 ? -18.320 2.119 28.542 1.00 95.44 73 SER A CA 1
ATOM 545 C C . SER A 1 73 ? -18.144 3.626 28.750 1.00 95.44 73 SER A C 1
ATOM 547 O O . SER A 1 73 ? -19.115 4.329 29.026 1.00 95.44 73 SER A O 1
ATOM 549 N N . LYS A 1 74 ? -16.927 4.138 28.546 1.00 96.44 74 LYS A N 1
ATOM 550 C CA . LYS A 1 74 ? -16.603 5.579 28.565 1.00 96.44 74 LYS A CA 1
ATOM 551 C C . LYS A 1 74 ? -16.502 6.203 27.168 1.00 96.44 74 LYS A C 1
ATOM 553 O O . LYS A 1 74 ? -16.340 7.415 27.043 1.00 96.44 74 LYS A O 1
ATOM 558 N N . GLY A 1 75 ? -16.577 5.391 26.119 1.00 97.75 75 GLY A N 1
ATOM 559 C CA . GLY A 1 75 ? -16.383 5.829 24.742 1.00 97.75 75 GLY A CA 1
ATOM 560 C C . GLY A 1 75 ? -16.379 4.665 23.765 1.00 97.75 75 GLY A C 1
ATOM 561 O O . GLY A 1 75 ? -16.710 3.540 24.135 1.00 97.75 75 GLY A O 1
ATOM 562 N N . TRP A 1 76 ? -15.977 4.932 22.526 1.00 98.31 76 TRP A N 1
ATOM 563 C CA . TRP A 1 76 ? -15.776 3.921 21.492 1.00 98.31 76 TRP A CA 1
ATOM 564 C C . TRP A 1 76 ? -14.347 3.952 20.953 1.00 98.31 76 TRP A C 1
ATOM 566 O O . TRP A 1 76 ? -13.720 5.008 20.841 1.00 98.31 76 TRP A O 1
ATOM 576 N N . ILE A 1 77 ? -13.862 2.782 20.553 1.00 98.38 77 ILE A N 1
ATOM 577 C CA . ILE A 1 77 ? -12.564 2.598 19.912 1.00 98.38 77 ILE A CA 1
ATOM 578 C C . ILE A 1 77 ? -12.792 2.091 18.495 1.00 98.38 77 ILE A C 1
ATOM 580 O O . ILE A 1 77 ? -13.311 0.991 18.295 1.00 98.38 77 ILE A O 1
ATOM 584 N N . VAL A 1 78 ? -12.351 2.879 17.519 1.00 98.06 78 VAL A N 1
ATOM 585 C CA . VAL A 1 78 ? -12.167 2.419 16.141 1.00 98.06 78 VAL A CA 1
ATOM 586 C C . VAL A 1 78 ? -10.821 1.713 16.059 1.00 98.06 78 VAL A C 1
ATOM 588 O O . VAL A 1 78 ? -9.777 2.352 16.189 1.00 98.06 78 VAL A O 1
ATOM 591 N N . ALA A 1 79 ? -10.836 0.398 15.877 1.00 96.69 79 ALA A N 1
ATOM 592 C CA . ALA A 1 79 ? -9.633 -0.419 15.840 1.00 96.69 79 ALA A CA 1
ATOM 593 C C . ALA A 1 79 ? -9.378 -0.959 14.429 1.00 96.69 79 ALA A C 1
ATOM 595 O O . ALA A 1 79 ? -10.298 -1.390 13.736 1.00 96.69 79 ALA A O 1
ATOM 596 N N . ASP A 1 80 ? -8.108 -0.949 14.034 1.00 95.31 80 ASP A N 1
ATOM 5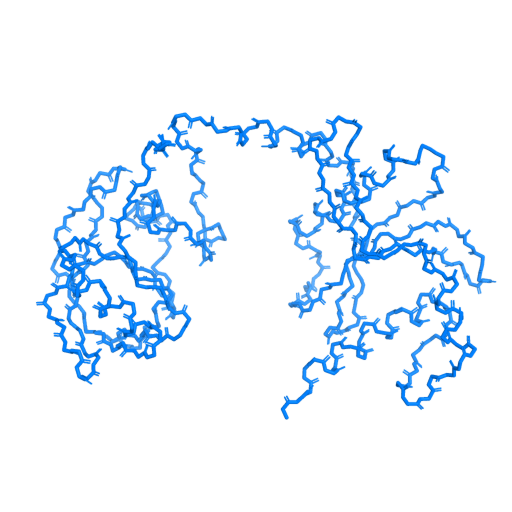97 C CA . ASP A 1 80 ? -7.608 -1.574 12.808 1.00 95.31 80 ASP A CA 1
ATOM 598 C C . ASP A 1 80 ? -6.476 -2.545 13.174 1.00 95.31 80 ASP A C 1
ATOM 600 O O . ASP A 1 80 ? -5.551 -2.200 13.925 1.00 95.31 80 ASP A O 1
ATOM 604 N N . LEU A 1 81 ? -6.577 -3.781 12.688 1.00 92.31 81 LEU A N 1
ATOM 605 C CA . LEU A 1 81 ? -5.640 -4.850 12.993 1.00 92.31 81 LEU A CA 1
ATOM 606 C C . LEU A 1 81 ? -4.493 -4.853 11.984 1.00 92.31 81 LEU A C 1
ATOM 608 O O . LEU A 1 81 ? -4.652 -5.095 10.789 1.00 92.31 81 LEU A O 1
ATOM 612 N N . LYS A 1 82 ? -3.271 -4.697 12.496 1.00 89.69 82 LYS A N 1
ATOM 613 C CA . LYS A 1 82 ? -2.044 -4.739 11.703 1.00 89.69 82 LYS A CA 1
ATOM 614 C C . LYS A 1 82 ? -1.249 -6.016 11.989 1.00 89.69 82 LYS A C 1
ATOM 616 O O . LYS A 1 82 ? -0.944 -6.367 13.132 1.00 89.69 82 LYS A O 1
ATOM 621 N N . THR A 1 83 ? -0.865 -6.698 10.912 1.00 83.19 83 THR A N 1
ATOM 622 C CA . THR A 1 83 ? 0.036 -7.871 10.917 1.00 83.19 83 THR A CA 1
ATOM 623 C C . THR A 1 83 ? 1.467 -7.523 10.490 1.00 83.19 83 THR A C 1
ATOM 625 O O . THR A 1 83 ? 2.374 -8.349 10.607 1.00 83.19 83 THR A O 1
ATOM 628 N N . GLY A 1 84 ? 1.676 -6.297 9.999 1.00 79.75 84 GLY A N 1
ATOM 629 C CA . GLY A 1 84 ? 2.973 -5.774 9.580 1.00 79.75 84 GLY A CA 1
ATOM 630 C C . GLY A 1 84 ? 3.905 -5.410 10.740 1.00 79.75 84 GLY A C 1
ATOM 631 O O . GLY A 1 84 ? 3.645 -5.701 11.910 1.00 79.75 84 GLY A O 1
ATOM 632 N N . ASN A 1 85 ? 5.013 -4.746 10.400 1.00 82.81 85 ASN A N 1
ATOM 633 C CA . ASN A 1 85 ? 6.000 -4.305 11.382 1.00 82.81 85 ASN A CA 1
ATOM 634 C C . ASN A 1 85 ? 5.406 -3.234 12.315 1.00 82.81 85 ASN A C 1
ATOM 636 O O . ASN A 1 85 ? 4.923 -2.208 11.824 1.00 82.81 85 ASN A O 1
ATOM 640 N N . PRO A 1 86 ? 5.473 -3.431 13.642 1.00 82.81 86 PRO A N 1
ATOM 641 C CA . PRO A 1 86 ? 5.064 -2.421 14.606 1.00 82.81 86 PRO A CA 1
ATOM 642 C C . PRO A 1 86 ? 5.881 -1.132 14.469 1.00 82.81 86 PRO A C 1
ATOM 644 O O . PRO A 1 86 ? 7.075 -1.187 14.149 1.00 82.81 86 PRO A O 1
ATOM 647 N N . PRO A 1 87 ? 5.281 0.040 14.727 1.00 84.50 87 PRO A N 1
ATOM 648 C CA . PRO A 1 87 ? 6.015 1.294 14.730 1.00 84.50 87 PRO A CA 1
ATOM 649 C C . PRO A 1 87 ? 7.050 1.288 15.861 1.00 84.50 87 PRO A C 1
ATOM 651 O O . PRO A 1 87 ? 6.792 0.806 16.962 1.00 84.50 87 PRO A O 1
ATOM 654 N N . LYS A 1 88 ? 8.230 1.865 15.605 1.00 80.06 88 LYS A N 1
ATOM 655 C CA . LYS A 1 88 ? 9.288 1.975 16.626 1.00 80.06 88 LYS A CA 1
ATOM 656 C C . LYS A 1 88 ? 8.963 3.001 17.716 1.00 80.06 88 LYS A C 1
ATOM 658 O O . LYS A 1 88 ? 9.443 2.857 18.833 1.00 80.06 88 LYS A O 1
ATOM 663 N N . GLN A 1 89 ? 8.211 4.052 17.381 1.00 77.75 89 GLN A N 1
ATOM 664 C CA . GLN A 1 89 ? 7.860 5.135 18.312 1.00 77.75 89 GLN A CA 1
ATOM 665 C C . GLN A 1 89 ? 6.461 5.694 18.047 1.00 77.75 89 GLN A C 1
ATOM 667 O O . GLN A 1 89 ? 5.616 5.680 18.932 1.00 77.75 89 GLN A O 1
ATOM 672 N N . LYS A 1 90 ? 6.214 6.193 16.831 1.00 82.88 90 LYS A N 1
ATOM 673 C CA . LYS A 1 90 ? 4.927 6.771 16.421 1.00 82.88 90 LYS A CA 1
ATOM 674 C C . LYS A 1 90 ? 4.385 6.042 15.203 1.00 82.88 90 LYS A C 1
ATOM 676 O O . LYS A 1 90 ? 5.163 5.534 14.391 1.00 82.88 90 LYS A O 1
ATOM 681 N N . LEU A 1 91 ? 3.058 6.021 15.075 1.00 86.88 91 LEU A N 1
ATOM 682 C CA . LEU A 1 91 ? 2.391 5.566 13.859 1.00 86.88 91 LEU A CA 1
ATOM 683 C C . LEU A 1 91 ? 2.954 6.305 12.643 1.00 86.88 91 LEU A C 1
ATOM 685 O O . LEU A 1 91 ? 3.173 7.516 12.687 1.00 86.88 91 LEU A O 1
ATOM 689 N N . ASN A 1 92 ? 3.150 5.569 11.549 1.00 87.56 92 ASN A N 1
ATOM 690 C CA . ASN A 1 92 ? 3.390 6.183 10.249 1.00 87.56 92 ASN A CA 1
ATOM 691 C C . ASN A 1 92 ? 2.211 7.109 9.914 1.00 87.56 92 ASN A C 1
ATOM 693 O O . ASN A 1 92 ? 1.057 6.765 10.179 1.00 87.56 92 ASN A O 1
ATOM 697 N N . GLU A 1 93 ? 2.495 8.264 9.318 1.00 89.56 93 GLU A N 1
ATOM 698 C CA . GLU A 1 93 ? 1.478 9.266 9.009 1.00 89.56 93 GLU A CA 1
ATOM 699 C C . GLU A 1 93 ? 0.325 8.706 8.164 1.00 89.56 93 GLU A C 1
ATOM 701 O O . GLU A 1 93 ? -0.831 8.973 8.481 1.00 89.56 93 GLU A O 1
ATOM 706 N N . LYS A 1 94 ? 0.603 7.856 7.166 1.00 88.50 94 LYS A N 1
ATOM 707 C CA . LYS A 1 94 ? -0.429 7.209 6.337 1.00 88.50 94 LYS A CA 1
ATOM 708 C C . LYS A 1 94 ? -1.367 6.339 7.176 1.00 88.50 94 LYS A C 1
ATOM 710 O O . LYS A 1 94 ? -2.581 6.424 7.026 1.00 88.50 94 LYS A O 1
ATOM 715 N N . VAL A 1 95 ? -0.812 5.556 8.105 1.00 91.00 95 VAL A N 1
ATOM 716 C CA . VAL A 1 95 ? -1.596 4.703 9.017 1.00 91.00 95 VAL A CA 1
ATOM 717 C C . VAL A 1 95 ? -2.414 5.558 9.985 1.00 91.00 95 VAL A C 1
ATOM 719 O O . VAL A 1 95 ? -3.593 5.299 10.200 1.00 91.00 95 VAL A O 1
ATOM 722 N N . SER A 1 96 ? -1.817 6.622 10.529 1.00 94.81 96 SER A N 1
ATOM 723 C CA . SER A 1 96 ? -2.526 7.575 11.389 1.00 94.81 96 SER A CA 1
ATOM 724 C C . SER A 1 96 ? -3.675 8.273 10.650 1.00 94.81 96 SER A C 1
ATOM 726 O O . SER A 1 96 ? -4.763 8.422 11.203 1.00 94.81 96 SER A O 1
ATOM 728 N N . ARG A 1 97 ? -3.469 8.694 9.395 1.00 95.50 97 ARG A N 1
ATOM 729 C CA . ARG A 1 97 ? -4.513 9.300 8.551 1.00 95.50 97 ARG A CA 1
ATOM 730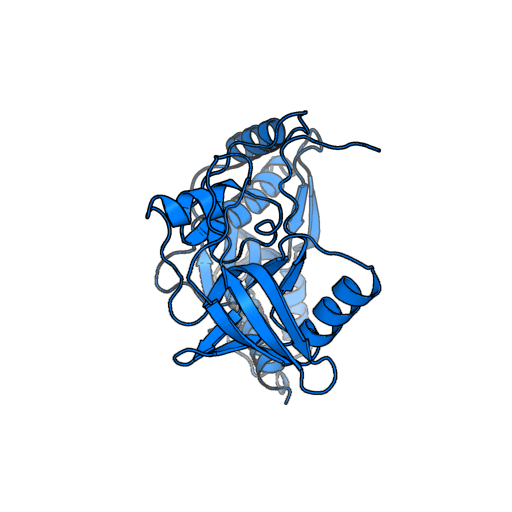 C C . ARG A 1 97 ? -5.634 8.308 8.246 1.00 95.50 97 ARG A C 1
ATOM 732 O O . ARG A 1 97 ? -6.786 8.684 8.392 1.00 95.50 97 ARG A O 1
ATOM 739 N N . GLN A 1 98 ? -5.318 7.053 7.919 1.00 95.19 98 GLN A N 1
ATOM 740 C CA . GLN A 1 98 ? -6.317 5.995 7.713 1.00 95.19 98 GLN A CA 1
ATOM 741 C C . GLN A 1 98 ? -7.188 5.769 8.961 1.00 95.19 98 GLN A C 1
ATOM 743 O O . GLN A 1 98 ? -8.412 5.786 8.882 1.00 95.19 98 GLN A O 1
ATOM 748 N N . LEU A 1 99 ? -6.566 5.603 10.129 1.00 96.88 99 LEU A N 1
ATOM 749 C CA . LEU A 1 99 ? -7.278 5.405 11.395 1.00 96.88 99 LEU A CA 1
ATOM 750 C C . LEU A 1 99 ? -8.185 6.593 11.744 1.00 96.88 99 LEU A C 1
ATOM 752 O O . LEU A 1 99 ? -9.335 6.411 12.149 1.00 96.88 99 LEU A O 1
ATOM 756 N N . ARG A 1 100 ? -7.677 7.820 11.567 1.00 97.88 100 ARG A N 1
ATOM 757 C CA . ARG A 1 100 ? -8.469 9.039 11.772 1.00 97.88 100 ARG A CA 1
ATOM 758 C C . ARG A 1 100 ? -9.614 9.134 10.773 1.00 97.88 100 ARG A C 1
ATOM 760 O O . ARG A 1 100 ? -10.719 9.427 11.197 1.00 97.88 100 ARG A O 1
ATOM 767 N N . PHE A 1 101 ? -9.395 8.781 9.510 1.00 98.12 101 PHE A N 1
ATOM 768 C CA . PHE A 1 101 ? -10.440 8.750 8.489 1.00 98.12 101 PHE A CA 1
ATOM 769 C C . PHE A 1 101 ? -11.622 7.860 8.901 1.00 98.12 101 PHE A C 1
ATOM 771 O O . PHE A 1 101 ? -12.765 8.308 8.854 1.00 98.12 101 PHE A O 1
ATOM 778 N N . TYR A 1 102 ? -11.368 6.649 9.408 1.00 97.88 102 TYR A N 1
ATOM 779 C CA . TYR A 1 102 ? -12.435 5.780 9.920 1.00 97.88 102 TYR A CA 1
ATOM 780 C C . TYR A 1 102 ? -13.139 6.354 11.152 1.00 97.88 102 TYR A C 1
ATOM 782 O O . TYR A 1 102 ? -14.366 6.326 11.231 1.00 97.88 102 TYR A O 1
ATOM 790 N N . ARG A 1 103 ? -12.384 6.911 12.106 1.00 97.81 103 ARG A N 1
ATOM 791 C CA . ARG A 1 103 ? -12.956 7.613 13.266 1.00 97.81 103 ARG A CA 1
ATOM 792 C C . ARG A 1 103 ? -13.860 8.754 12.831 1.00 97.81 103 ARG A C 1
ATOM 794 O O . ARG A 1 103 ? -14.939 8.906 13.384 1.00 97.81 103 ARG A O 1
ATOM 801 N N . ASP A 1 104 ? -13.410 9.566 11.890 1.00 97.94 104 ASP A N 1
ATOM 802 C CA . ASP A 1 104 ? -14.112 10.780 11.505 1.00 97.94 104 ASP A CA 1
ATOM 803 C C . ASP A 1 104 ? -15.376 10.456 10.706 1.00 97.94 104 ASP A C 1
ATOM 805 O O . ASP A 1 104 ? -16.420 11.023 11.008 1.00 97.94 104 ASP A O 1
ATOM 809 N N . LEU A 1 105 ? -15.328 9.473 9.797 1.00 97.75 105 LEU A N 1
ATOM 810 C CA . LEU A 1 105 ? -16.532 8.953 9.139 1.00 97.75 105 LEU A CA 1
ATOM 811 C C . LEU A 1 105 ? -17.520 8.344 10.143 1.00 97.75 105 LEU A C 1
ATOM 813 O O . LEU A 1 105 ? -18.728 8.508 10.002 1.00 97.75 105 LEU A O 1
ATOM 817 N N . LEU A 1 106 ? -17.034 7.632 11.166 1.00 97.50 106 LEU A N 1
ATOM 818 C CA . LEU A 1 106 ? -17.911 7.101 12.210 1.00 97.50 106 LEU A CA 1
ATOM 819 C C . LEU A 1 106 ? -18.613 8.233 12.970 1.00 97.50 106 LEU A C 1
ATOM 821 O O . LEU A 1 106 ? -19.805 8.121 13.245 1.00 97.50 106 LEU A O 1
ATOM 825 N N . LYS A 1 107 ? -17.885 9.306 13.299 1.00 97.06 107 LYS A N 1
ATOM 826 C CA . LYS A 1 107 ? -18.439 10.475 13.990 1.00 97.06 107 LYS A CA 1
ATOM 827 C C . LYS A 1 107 ? -19.463 11.217 13.137 1.00 97.06 107 LYS A C 1
ATOM 829 O O . LYS A 1 107 ? -20.523 11.550 13.649 1.00 97.06 107 LYS A O 1
ATOM 834 N N . GLU A 1 108 ? -19.168 11.427 11.855 1.00 96.12 108 GLU A N 1
ATOM 835 C CA . GLU A 1 108 ? -20.107 12.032 10.900 1.00 96.12 108 GLU A CA 1
ATOM 836 C C . GLU A 1 108 ? -21.413 11.225 10.826 1.00 96.12 108 GLU A C 1
ATOM 838 O O . GLU A 1 108 ? -22.497 11.780 10.966 1.00 96.12 108 GLU A O 1
ATOM 843 N N . ASN A 1 109 ? -21.313 9.894 10.752 1.00 95.31 109 ASN A N 1
ATOM 844 C CA . ASN A 1 109 ? -22.474 9.002 10.703 1.00 95.31 109 ASN A CA 1
ATOM 845 C C . ASN A 1 109 ? -23.256 8.887 12.023 1.00 95.31 109 ASN A C 1
ATOM 847 O O . ASN A 1 109 ? -24.338 8.301 12.035 1.00 95.31 109 ASN A O 1
ATOM 851 N N . ASN A 1 110 ? -22.718 9.384 13.142 1.00 96.12 110 ASN A N 1
ATOM 852 C CA . ASN A 1 110 ? -23.314 9.241 14.472 1.00 96.12 110 ASN A CA 1
ATOM 853 C C . ASN A 1 110 ? -23.179 10.551 15.270 1.00 96.12 110 ASN A C 1
ATOM 855 O O . ASN A 1 110 ? -22.328 10.619 16.153 1.00 96.12 110 ASN A O 1
ATOM 859 N N . PRO A 1 111 ? -24.010 11.580 15.024 1.00 92.94 111 PRO A N 1
ATOM 860 C CA . PRO A 1 111 ? -23.854 12.902 15.648 1.00 92.94 111 PRO A CA 1
ATOM 861 C C . PRO A 1 111 ? -23.827 12.897 17.186 1.00 92.94 111 PRO A C 1
ATOM 863 O O . PRO A 1 111 ? -23.126 13.704 17.791 1.00 92.94 111 PRO A O 1
ATOM 866 N N . ASP A 1 112 ? -24.533 11.949 17.810 1.00 95.19 112 ASP A N 1
ATOM 867 C CA . ASP A 1 112 ? -24.611 11.777 19.268 1.00 95.19 112 ASP A CA 1
ATOM 868 C C . ASP A 1 112 ? -23.623 10.721 19.806 1.00 95.19 112 ASP A C 1
ATOM 870 O O . ASP A 1 112 ? -23.843 10.110 20.856 1.00 95.19 112 ASP A O 1
ATOM 874 N N . HIS A 1 113 ? -22.536 10.451 19.075 1.00 95.81 113 HIS A N 1
ATOM 875 C CA . HIS A 1 113 ? -21.524 9.484 19.492 1.00 95.81 113 HIS A CA 1
ATOM 876 C C . HIS A 1 113 ? -20.917 9.853 20.870 1.00 95.81 113 HIS A C 1
ATOM 878 O O . HIS A 1 113 ? -20.659 11.029 21.151 1.00 95.81 113 HIS A O 1
ATOM 884 N N . PRO A 1 114 ? -20.578 8.876 21.736 1.00 97.38 114 PRO A N 1
ATOM 885 C CA . PRO A 1 114 ? -19.751 9.138 22.916 1.00 97.38 114 PRO A CA 1
ATOM 886 C C . PRO A 1 114 ? -18.316 9.501 22.483 1.00 97.38 114 PRO A C 1
ATOM 888 O O . PRO A 1 114 ? -18.014 9.494 21.290 1.00 97.38 114 PRO A O 1
ATOM 891 N N . PRO A 1 115 ? -17.378 9.821 23.390 1.00 97.56 115 PRO A N 1
ATOM 892 C CA . PRO A 1 115 ? -15.986 10.041 22.998 1.00 97.56 115 PRO A CA 1
ATOM 893 C C . PRO A 1 115 ? -15.442 8.894 22.128 1.00 97.56 115 PRO A C 1
ATOM 895 O O . PRO A 1 115 ? -15.537 7.733 22.510 1.00 97.56 115 PRO A O 1
ATOM 898 N N . VAL A 1 116 ? -14.876 9.218 20.958 1.00 98.00 116 VAL A N 1
ATOM 899 C CA . VAL A 1 116 ? -14.305 8.225 20.027 1.00 98.00 116 VAL A CA 1
ATOM 900 C C . VAL A 1 116 ? -12.845 8.540 19.729 1.00 98.00 116 VAL A C 1
ATOM 902 O O . VAL A 1 116 ? -12.513 9.668 19.326 1.00 98.00 116 VAL A O 1
ATOM 905 N N . HIS A 1 117 ? -11.988 7.526 19.831 1.00 97.75 117 HIS A N 1
ATOM 906 C CA . HIS A 1 117 ? -10.610 7.549 19.337 1.00 97.75 117 HIS A CA 1
ATOM 907 C C . HIS A 1 117 ? -10.301 6.329 18.464 1.00 97.75 117 HIS A C 1
ATOM 909 O O . HIS A 1 117 ? -11.072 5.374 18.413 1.00 97.75 117 HIS A O 1
ATOM 915 N N . ALA A 1 118 ? -9.183 6.393 17.738 1.00 97.69 118 ALA A N 1
ATOM 916 C CA . ALA A 1 118 ? -8.751 5.329 16.840 1.00 97.69 118 ALA A CA 1
ATOM 917 C C . ALA A 1 118 ? -7.421 4.717 17.276 1.00 97.69 118 ALA A C 1
ATOM 919 O O . ALA A 1 118 ? -6.535 5.423 17.770 1.00 97.69 118 ALA A O 1
ATOM 920 N N . GLU A 1 119 ? -7.274 3.414 17.059 1.00 97.12 119 GLU A N 1
ATOM 921 C CA . GLU A 1 119 ? -6.114 2.637 17.477 1.00 97.12 119 GLU A CA 1
ATOM 922 C C . GLU A 1 119 ? -5.661 1.653 16.391 1.00 97.12 119 GLU A C 1
ATOM 924 O O . GLU A 1 119 ? -6.461 0.910 15.830 1.00 97.12 119 GLU A O 1
ATOM 929 N N . GLY A 1 120 ? -4.352 1.607 16.142 1.00 95.94 120 GLY A N 1
ATOM 930 C CA . GLY A 1 120 ? -3.713 0.539 15.376 1.00 95.94 120 GLY A CA 1
ATOM 931 C C . GLY A 1 120 ? -3.263 -0.579 16.310 1.00 95.94 120 GLY A C 1
ATOM 932 O O . GLY A 1 120 ? -2.462 -0.341 17.221 1.00 95.94 120 GLY A O 1
ATOM 933 N N . TRP A 1 121 ? -3.776 -1.788 16.097 1.00 95.19 121 TRP A N 1
ATOM 934 C CA . TRP A 1 121 ? -3.521 -2.965 16.928 1.00 95.19 121 TRP A CA 1
ATOM 935 C C . TRP A 1 121 ? -2.525 -3.894 16.239 1.00 95.19 121 TRP A C 1
ATOM 937 O O . TRP A 1 121 ? -2.850 -4.574 15.269 1.00 95.19 121 TRP A O 1
ATOM 947 N N . TYR A 1 122 ? -1.293 -3.942 16.743 1.00 93.69 122 TYR A N 1
ATOM 948 C CA . TYR A 1 122 ? -0.212 -4.720 16.144 1.00 93.69 122 TYR A CA 1
ATOM 949 C C . TYR A 1 122 ? -0.106 -6.081 16.815 1.00 93.69 122 TYR A C 1
ATOM 951 O O . TYR A 1 122 ? 0.496 -6.237 17.878 1.00 93.69 122 TYR A O 1
ATOM 959 N N . SER A 1 123 ? -0.686 -7.080 16.158 1.00 91.12 123 SER A N 1
ATOM 960 C CA . SER A 1 123 ? -0.758 -8.461 16.650 1.00 91.12 123 SER A CA 1
ATOM 961 C C . SER A 1 123 ? 0.615 -9.093 16.904 1.00 91.12 123 SER A C 1
ATOM 963 O O . SER A 1 123 ? 0.783 -9.830 17.871 1.00 91.12 123 SER A O 1
ATOM 965 N N . SER A 1 124 ? 1.619 -8.759 16.089 1.00 88.94 124 SER A N 1
ATOM 966 C CA . SER A 1 124 ? 2.953 -9.376 16.127 1.00 88.94 124 SER A CA 1
ATOM 967 C C . SER A 1 124 ? 3.728 -9.129 17.425 1.00 88.94 124 SER A C 1
ATOM 969 O O . SER A 1 124 ? 4.505 -9.985 17.841 1.00 88.94 124 SER A O 1
ATOM 971 N N . ASN A 1 125 ? 3.518 -7.986 18.082 1.00 88.25 125 ASN A N 1
ATOM 972 C CA . ASN A 1 125 ? 4.137 -7.658 19.370 1.00 88.25 125 ASN A CA 1
ATOM 973 C C . ASN A 1 125 ? 3.124 -7.227 20.441 1.00 88.25 125 ASN A C 1
ATOM 975 O O . ASN A 1 125 ? 3.527 -6.763 21.506 1.00 88.25 125 ASN A O 1
ATOM 979 N N . GLN A 1 126 ? 1.827 -7.375 20.159 1.00 90.62 126 GLN A N 1
ATOM 980 C CA . GLN A 1 126 ? 0.719 -7.026 21.051 1.00 90.62 126 GLN A CA 1
ATOM 981 C C . GLN A 1 126 ? 0.745 -5.558 21.508 1.00 90.62 126 GLN A C 1
ATOM 983 O O . GLN A 1 126 ? 0.405 -5.254 22.650 1.00 90.62 126 GLN A O 1
ATOM 988 N N . THR A 1 127 ? 1.173 -4.641 20.634 1.00 92.25 127 THR A N 1
ATOM 989 C CA . THR A 1 127 ? 1.181 -3.203 20.944 1.00 92.25 127 THR A CA 1
ATOM 990 C C . THR A 1 127 ? -0.007 -2.483 20.326 1.00 92.25 127 THR A C 1
ATOM 992 O O . THR A 1 127 ? -0.481 -2.827 19.244 1.00 92.25 127 THR A O 1
ATOM 995 N N . VAL A 1 128 ? -0.476 -1.456 21.029 1.00 94.06 128 VAL A N 1
ATOM 996 C CA . VAL A 1 128 ? -1.596 -0.607 20.626 1.00 94.06 128 VAL A CA 1
ATOM 997 C C . VAL A 1 128 ? -1.078 0.814 20.488 1.00 94.06 128 VAL A C 1
ATOM 999 O O . VAL A 1 128 ? -0.401 1.317 21.384 1.00 94.06 128 VAL A O 1
ATOM 1002 N N . HIS A 1 129 ? -1.396 1.459 19.369 1.00 95.00 129 HIS A N 1
ATOM 1003 C CA . HIS A 1 129 ? -0.943 2.818 19.084 1.00 95.00 129 HIS A CA 1
ATOM 1004 C C . HIS A 1 129 ? -2.127 3.696 18.722 1.00 95.00 129 HIS A C 1
ATOM 1006 O O . HIS A 1 129 ? -2.881 3.380 17.804 1.00 95.00 129 HIS A O 1
ATOM 1012 N N . ARG A 1 130 ? -2.279 4.811 19.433 1.00 95.19 130 ARG A N 1
ATOM 1013 C CA . ARG A 1 130 ? -3.378 5.753 19.226 1.00 95.19 130 ARG A CA 1
ATOM 1014 C C . ARG A 1 130 ? -3.090 6.683 18.048 1.00 95.19 130 ARG A C 1
ATOM 1016 O O . ARG A 1 130 ? -1.973 7.182 17.900 1.00 95.19 130 ARG A O 1
ATOM 1023 N N . ALA A 1 131 ? -4.105 6.921 17.222 1.00 95.88 131 ALA A N 1
ATOM 1024 C CA . ALA A 1 131 ? -4.065 7.912 16.155 1.00 95.88 131 ALA A CA 1
ATOM 1025 C C . ALA A 1 131 ? -4.770 9.197 16.609 1.00 95.88 131 ALA A C 1
ATOM 1027 O O . ALA A 1 131 ? -5.997 9.321 16.561 1.00 95.88 131 ALA A O 1
ATOM 1028 N N . ASP A 1 132 ? -3.966 10.156 17.057 1.00 93.38 132 ASP A N 1
ATOM 1029 C CA . ASP A 1 132 ? -4.433 11.459 17.520 1.00 93.38 132 ASP A CA 1
ATOM 1030 C C . ASP A 1 132 ? -4.308 12.537 16.440 1.00 93.38 132 ASP A C 1
ATOM 1032 O O . ASP A 1 132 ? -3.523 12.431 15.496 1.00 93.38 132 ASP A O 1
ATOM 1036 N N . GLY A 1 133 ? -5.101 13.595 16.598 1.00 94.38 133 GLY A N 1
ATOM 1037 C CA . GLY A 1 133 ? -5.113 14.756 15.714 1.00 94.38 133 GLY A CA 1
ATOM 1038 C C . GLY A 1 133 ? -6.510 15.101 15.192 1.00 94.38 133 GLY A C 1
ATOM 1039 O O . GLY A 1 133 ? -7.467 14.364 15.468 1.00 94.38 133 GLY A O 1
ATOM 1040 N N . PRO A 1 134 ? -6.620 16.216 14.446 1.00 96.44 134 PRO A N 1
ATOM 1041 C CA . PRO A 1 134 ? -7.885 16.735 13.930 1.00 96.44 134 PRO A CA 1
ATOM 1042 C C . PRO A 1 134 ? -8.537 15.776 12.931 1.00 96.44 134 PRO A C 1
ATOM 1044 O O . PRO A 1 134 ? -7.966 14.730 12.594 1.00 96.44 134 PRO A O 1
ATOM 1047 N N . SER A 1 135 ? -9.749 16.134 12.501 1.00 96.62 135 SER A N 1
ATOM 1048 C CA . SER A 1 135 ? -10.439 15.408 11.439 1.00 96.62 135 SER A CA 1
ATOM 1049 C C . SER A 1 135 ? -9.661 15.491 10.126 1.00 96.62 135 SER A C 1
ATOM 1051 O O . SER A 1 135 ? -9.084 16.536 9.829 1.00 96.62 135 SER A O 1
ATOM 1053 N N . VAL A 1 136 ? -9.651 14.405 9.353 1.00 97.50 136 VAL A N 1
ATOM 1054 C CA . VAL A 1 136 ? -8.992 14.337 8.034 1.00 97.50 136 VAL A CA 1
ATOM 1055 C C . VAL A 1 136 ? -9.978 14.313 6.861 1.00 97.50 136 VAL A C 1
ATOM 1057 O O . VAL A 1 136 ? -9.545 14.188 5.718 1.00 97.50 136 VAL A O 1
ATOM 1060 N N . LEU A 1 137 ? -11.291 14.426 7.109 1.00 97.06 137 LEU A N 1
ATOM 1061 C CA . LEU A 1 137 ? -12.311 14.296 6.055 1.00 97.06 137 LEU A CA 1
ATOM 1062 C C . LEU A 1 137 ? -12.208 15.385 4.983 1.00 97.06 137 LEU A C 1
ATOM 1064 O O . LEU A 1 137 ? -12.340 15.075 3.805 1.00 97.06 137 LEU A O 1
ATOM 1068 N N . ALA A 1 138 ? -11.917 16.631 5.370 1.00 96.44 138 ALA A N 1
ATOM 1069 C CA . ALA A 1 138 ? -11.773 17.733 4.417 1.00 96.44 138 ALA A CA 1
ATOM 1070 C C . ALA A 1 138 ? -10.605 17.496 3.443 1.00 96.44 138 ALA A C 1
ATOM 1072 O O . ALA A 1 138 ? -10.789 17.569 2.232 1.00 96.44 138 ALA A O 1
ATOM 1073 N N . GLU A 1 139 ? -9.431 17.126 3.966 1.00 96.12 139 GLU A N 1
ATOM 1074 C CA . GLU A 1 139 ? -8.264 16.779 3.143 1.00 96.12 139 GLU A CA 1
ATOM 1075 C C . GLU A 1 139 ? -8.516 15.524 2.292 1.00 96.12 139 GLU A C 1
ATOM 1077 O O . GLU A 1 139 ? -8.057 15.434 1.156 1.00 96.12 139 GLU A O 1
ATOM 1082 N N . ALA A 1 140 ? -9.236 14.533 2.832 1.00 96.31 140 ALA A N 1
ATOM 1083 C CA . ALA A 1 140 ? -9.592 13.327 2.089 1.00 96.31 140 ALA A CA 1
ATOM 1084 C C . ALA A 1 140 ? -10.537 13.642 0.921 1.00 96.31 140 ALA A C 1
ATOM 1086 O O . ALA A 1 140 ? -10.374 13.076 -0.158 1.00 96.31 140 ALA A O 1
ATOM 1087 N N . LEU A 1 141 ? -11.489 14.557 1.119 1.00 95.69 141 LEU A N 1
ATOM 1088 C CA . LEU A 1 141 ? -12.396 15.015 0.073 1.00 95.69 141 LEU A CA 1
ATOM 1089 C C . LEU A 1 141 ? -11.653 15.817 -0.999 1.00 95.69 141 LEU A C 1
ATOM 1091 O O . LEU A 1 141 ? -11.871 15.581 -2.182 1.00 95.69 141 LEU A O 1
ATOM 1095 N N . GLU A 1 142 ? -10.735 16.703 -0.609 1.00 95.62 142 GLU A N 1
ATOM 1096 C CA . GLU A 1 142 ? -9.873 17.430 -1.549 1.00 95.62 142 GLU A CA 1
ATOM 1097 C C . GLU A 1 142 ? -9.045 16.466 -2.410 1.00 95.62 142 GLU A C 1
ATOM 1099 O O . GLU A 1 142 ? -9.027 16.583 -3.636 1.00 95.62 142 GLU A O 1
ATOM 1104 N N . ALA A 1 143 ? -8.425 15.457 -1.790 1.00 93.12 143 ALA A N 1
ATOM 1105 C CA . ALA A 1 143 ? -7.688 14.427 -2.515 1.00 93.12 143 ALA A CA 1
ATOM 1106 C C . ALA A 1 143 ? -8.601 13.613 -3.446 1.00 93.12 143 ALA A C 1
ATOM 1108 O O . ALA A 1 143 ? -8.230 13.341 -4.585 1.00 93.12 143 ALA A O 1
ATOM 1109 N N . TRP A 1 144 ? -9.803 13.245 -2.992 1.00 94.44 144 TRP A N 1
ATOM 1110 C CA . TRP A 1 144 ? -10.793 12.540 -3.811 1.00 94.44 144 TRP A CA 1
ATOM 1111 C C . TRP A 1 144 ? -11.196 13.351 -5.048 1.00 94.44 144 TRP A C 1
ATOM 1113 O O . TRP A 1 144 ? -11.214 12.818 -6.157 1.00 94.44 144 TRP A O 1
ATOM 1123 N N . GLU A 1 145 ? -11.451 14.650 -4.878 1.00 93.06 145 GLU A N 1
ATOM 1124 C CA . GLU A 1 145 ? -11.764 15.569 -5.976 1.00 93.06 145 GLU A CA 1
ATOM 1125 C C . GLU A 1 145 ? -10.589 15.713 -6.951 1.00 93.06 145 GLU A C 1
ATOM 1127 O O . GLU A 1 145 ? -10.787 15.717 -8.168 1.00 93.06 145 GLU A O 1
ATOM 1132 N N . GLY A 1 146 ? -9.360 15.762 -6.432 1.00 91.50 146 GLY A N 1
ATOM 1133 C CA . GLY A 1 146 ? -8.139 15.809 -7.235 1.00 91.50 146 GLY A CA 1
ATOM 1134 C C . GLY A 1 146 ? -7.859 14.529 -8.028 1.00 91.50 146 GLY A C 1
ATOM 1135 O O . GLY A 1 146 ? -7.191 14.592 -9.053 1.00 91.50 146 GLY A O 1
ATOM 1136 N N . MET A 1 147 ? -8.395 13.378 -7.609 1.00 90.12 147 MET A N 1
ATOM 1137 C CA . MET A 1 147 ? -8.238 12.092 -8.305 1.00 90.12 147 MET A CA 1
ATOM 1138 C C . MET A 1 147 ? -9.258 11.871 -9.430 1.00 90.12 147 MET A C 1
ATOM 1140 O O . MET A 1 147 ? -9.310 10.783 -10.012 1.00 90.12 147 MET A O 1
ATOM 1144 N N . ARG A 1 148 ? -10.091 12.870 -9.754 1.00 88.69 148 ARG A N 1
ATOM 1145 C CA . ARG A 1 148 ? -11.031 12.761 -10.874 1.00 88.69 148 ARG A CA 1
ATOM 1146 C C . ARG A 1 148 ? -10.284 12.410 -12.164 1.00 88.69 148 ARG A C 1
ATOM 1148 O O . ARG A 1 148 ? -9.320 13.091 -12.502 1.00 88.69 148 ARG A O 1
ATOM 1155 N N . PRO A 1 149 ? -10.750 11.406 -12.927 1.00 87.81 149 PRO A N 1
ATOM 1156 C CA . PRO A 1 149 ? -10.099 11.024 -14.171 1.00 87.81 149 PRO A CA 1
ATOM 1157 C C . PRO A 1 149 ? -10.015 12.184 -15.173 1.00 87.81 149 PRO A C 1
ATOM 1159 O O . PRO A 1 149 ? -11.028 12.617 -15.731 1.00 87.81 149 PRO A O 1
ATOM 1162 N N . THR A 1 150 ? -8.796 12.642 -15.438 1.00 88.38 150 THR A N 1
ATOM 1163 C CA . THR A 1 150 ? -8.449 13.665 -16.431 1.00 88.38 150 THR A CA 1
ATOM 1164 C C . THR A 1 150 ? -7.834 13.037 -17.679 1.00 88.38 150 THR A C 1
ATOM 1166 O O . THR A 1 150 ? -7.502 11.853 -17.695 1.00 88.38 150 THR A O 1
ATOM 1169 N N . LYS A 1 151 ? -7.695 13.824 -18.756 1.00 89.44 151 LYS A N 1
ATOM 1170 C CA . LYS A 1 151 ? -6.948 13.375 -19.940 1.00 89.44 151 LYS A CA 1
ATOM 1171 C C . LYS A 1 151 ? -5.463 13.204 -19.610 1.00 89.44 151 LYS A C 1
ATOM 1173 O O . LYS A 1 151 ? -4.865 12.214 -20.002 1.00 89.44 151 LYS A O 1
ATOM 1178 N N . THR A 1 152 ? -4.889 14.161 -18.896 1.00 88.38 152 THR A N 1
ATOM 1179 C CA . THR A 1 152 ? -3.488 14.127 -18.465 1.00 88.38 152 THR A CA 1
ATOM 1180 C C . THR A 1 152 ? -3.364 13.338 -17.159 1.00 88.38 152 THR A C 1
ATOM 1182 O O . THR A 1 152 ? -4.227 13.523 -16.295 1.00 88.38 152 THR A O 1
ATOM 1185 N N . PRO A 1 153 ? -2.340 12.480 -16.991 1.00 88.25 153 PRO A N 1
ATOM 1186 C CA . PRO A 1 153 ? -2.024 11.844 -15.716 1.00 88.25 153 PRO A CA 1
ATOM 1187 C C . PRO A 1 153 ? -1.847 12.860 -14.582 1.00 88.25 153 PRO A C 1
ATOM 1189 O O . PRO A 1 153 ? -1.558 14.033 -14.816 1.00 88.25 153 PRO A O 1
ATOM 1192 N N . LEU A 1 154 ? -2.016 12.397 -13.343 1.00 88.94 154 LEU A N 1
ATOM 1193 C CA . LEU A 1 154 ? -1.747 13.215 -12.161 1.00 88.94 154 LEU A CA 1
ATOM 1194 C C . LEU A 1 154 ? -0.255 13.538 -12.058 1.00 88.94 154 LEU A C 1
ATOM 1196 O O . LEU A 1 154 ? 0.586 12.709 -12.408 1.00 88.94 154 LEU A O 1
ATOM 1200 N N . GLU A 1 155 ? 0.052 14.719 -11.517 1.00 89.75 155 GLU A N 1
ATOM 1201 C CA . GLU A 1 155 ? 1.431 15.167 -11.328 1.00 89.75 155 GLU A CA 1
ATOM 1202 C C . GLU A 1 155 ? 2.209 14.171 -10.444 1.00 89.75 155 GLU A C 1
ATOM 1204 O O . GLU A 1 155 ? 1.809 13.901 -9.301 1.00 89.75 155 GLU A O 1
ATOM 1209 N N . PRO A 1 156 ? 3.314 13.597 -10.944 1.00 91.94 156 PRO A N 1
ATOM 1210 C CA . PRO A 1 156 ? 4.072 12.599 -10.214 1.00 91.94 156 PRO A CA 1
ATOM 1211 C C . PRO A 1 156 ? 4.947 13.249 -9.141 1.00 91.94 156 PRO A C 1
ATOM 1213 O O . PRO A 1 156 ? 5.560 14.293 -9.333 1.00 91.94 156 PRO A O 1
ATOM 1216 N N . THR A 1 157 ? 5.070 12.578 -7.997 1.00 93.44 157 THR A N 1
ATOM 1217 C CA . THR A 1 157 ? 5.917 13.019 -6.875 1.00 93.44 157 THR A CA 1
ATOM 1218 C C . THR A 1 157 ? 6.983 11.962 -6.575 1.00 93.44 157 THR A C 1
ATOM 1220 O O . THR A 1 157 ? 6.883 11.240 -5.576 1.00 93.44 157 THR A O 1
ATOM 1223 N N . PRO A 1 158 ? 7.987 11.790 -7.462 1.00 94.62 158 PRO A N 1
ATOM 1224 C CA . PRO A 1 158 ? 8.997 10.758 -7.289 1.00 94.62 158 PRO A CA 1
ATOM 1225 C C . PRO A 1 158 ? 9.772 10.971 -5.985 1.00 94.62 158 PRO A C 1
ATOM 1227 O O . PRO A 1 158 ? 10.251 12.062 -5.684 1.00 94.62 158 PRO A O 1
ATOM 1230 N N . GLY A 1 159 ? 9.903 9.903 -5.206 1.00 93.00 159 GLY A N 1
ATOM 1231 C CA . GLY A 1 159 ? 10.593 9.908 -3.920 1.00 93.00 159 GLY A CA 1
ATOM 1232 C C . GLY A 1 159 ? 10.899 8.484 -3.476 1.00 93.00 159 GLY A C 1
ATOM 1233 O O . GLY A 1 159 ? 10.243 7.545 -3.922 1.00 93.00 159 GLY A O 1
ATOM 1234 N N . GLU A 1 160 ? 11.902 8.289 -2.617 1.00 90.06 160 GLU A N 1
ATOM 1235 C CA . GLU A 1 160 ? 12.329 6.938 -2.213 1.00 90.06 160 GLU A CA 1
ATOM 1236 C C . GLU A 1 160 ? 11.176 6.115 -1.623 1.00 90.06 160 GLU A C 1
ATOM 1238 O O . GLU A 1 160 ? 11.037 4.930 -1.921 1.00 90.06 160 GLU A O 1
ATOM 1243 N N . MET A 1 161 ? 10.309 6.748 -0.828 1.00 86.25 161 MET A N 1
ATOM 1244 C CA . MET A 1 161 ? 9.151 6.082 -0.232 1.00 86.25 161 MET A CA 1
ATOM 1245 C C . MET A 1 161 ? 8.033 5.835 -1.252 1.00 86.25 161 MET A C 1
ATOM 1247 O O . MET A 1 161 ? 7.399 4.784 -1.215 1.00 86.25 161 MET A O 1
ATOM 1251 N N . GLN A 1 162 ? 7.763 6.805 -2.128 1.00 90.69 162 GLN A N 1
ATOM 1252 C CA . GLN A 1 162 ? 6.695 6.752 -3.126 1.00 90.69 162 GLN A CA 1
ATOM 1253 C C . GLN A 1 162 ? 7.030 5.730 -4.205 1.00 90.69 162 GLN A C 1
ATOM 1255 O O . GLN A 1 162 ? 6.220 4.863 -4.505 1.00 90.69 162 GLN A O 1
ATOM 1260 N N . CYS A 1 163 ? 8.243 5.805 -4.746 1.00 92.19 163 CYS A N 1
ATOM 1261 C CA . CYS A 1 163 ? 8.711 4.925 -5.795 1.00 92.19 163 CYS A CA 1
ATOM 1262 C C . CYS A 1 163 ? 9.170 3.576 -5.243 1.00 92.19 163 CYS A C 1
ATOM 1264 O O . CYS A 1 163 ? 9.055 2.607 -5.968 1.00 92.19 163 CYS A O 1
ATOM 1266 N N . GLY A 1 164 ? 9.639 3.441 -3.998 1.00 87.94 164 GLY A N 1
ATOM 1267 C CA . GLY A 1 164 ? 10.247 2.197 -3.492 1.00 87.94 164 GLY A CA 1
ATOM 1268 C C . GLY A 1 164 ? 9.459 0.910 -3.785 1.00 87.94 164 GLY A C 1
ATOM 1269 O O . GLY A 1 164 ? 10.048 -0.054 -4.261 1.00 87.94 164 GLY A O 1
ATOM 1270 N N . PHE A 1 165 ? 8.135 0.936 -3.606 1.00 84.38 165 PHE A N 1
ATOM 1271 C CA . PHE A 1 165 ? 7.223 -0.193 -3.863 1.00 84.38 165 PHE A CA 1
ATOM 1272 C C . PHE A 1 165 ? 6.055 0.198 -4.785 1.00 84.38 165 PHE A C 1
ATOM 1274 O O . PHE A 1 165 ? 4.935 -0.267 -4.608 1.00 84.38 165 PHE A O 1
ATOM 1281 N N . CYS A 1 166 ? 6.281 1.131 -5.713 1.00 91.62 166 CYS A N 1
ATOM 1282 C CA . CYS A 1 166 ? 5.241 1.561 -6.644 1.00 91.62 166 CYS A CA 1
ATOM 1283 C C . CYS A 1 166 ? 5.029 0.520 -7.749 1.00 91.62 166 CYS A C 1
ATOM 1285 O O . CYS A 1 166 ? 5.948 0.269 -8.526 1.00 91.62 166 CYS A O 1
ATOM 1287 N N . GLU A 1 167 ? 3.809 -0.002 -7.849 1.00 91.06 167 GLU A N 1
ATOM 1288 C CA . GLU A 1 167 ? 3.378 -0.958 -8.884 1.00 91.06 167 GLU A CA 1
ATOM 1289 C C . GLU A 1 167 ? 3.232 -0.295 -10.267 1.00 91.06 167 GLU A C 1
ATOM 1291 O O . GLU A 1 167 ? 3.212 -0.957 -11.295 1.00 91.06 167 GLU A O 1
ATOM 1296 N N . TRP A 1 168 ? 3.186 1.040 -10.328 1.00 93.25 168 TRP A N 1
ATOM 1297 C CA . TRP A 1 168 ? 2.949 1.784 -11.571 1.00 93.25 168 TRP A CA 1
ATOM 1298 C C . TRP A 1 168 ? 4.221 2.118 -12.359 1.00 93.25 168 TRP A C 1
ATOM 1300 O O . TRP A 1 168 ? 4.163 2.852 -13.346 1.00 93.25 168 TRP A O 1
ATOM 1310 N N . LYS A 1 169 ? 5.391 1.626 -11.935 1.00 95.25 169 LYS A N 1
ATOM 1311 C CA . LYS A 1 169 ? 6.678 2.026 -12.527 1.00 95.25 169 LYS A CA 1
ATOM 1312 C C . LYS A 1 169 ? 6.783 1.727 -14.016 1.00 95.25 169 LYS A C 1
ATOM 1314 O O . LYS A 1 169 ? 7.300 2.576 -14.731 1.00 95.25 169 LYS A O 1
ATOM 1319 N N . ALA A 1 170 ? 6.268 0.595 -14.493 1.00 96.44 170 ALA A N 1
ATOM 1320 C CA . ALA A 1 170 ? 6.310 0.245 -15.917 1.00 96.44 170 ALA A CA 1
ATOM 1321 C C . ALA A 1 170 ? 5.617 1.280 -16.831 1.00 96.44 170 ALA A C 1
ATOM 1323 O O . ALA A 1 170 ? 5.917 1.352 -18.023 1.00 96.44 170 ALA A O 1
ATOM 1324 N N . TRP A 1 171 ? 4.732 2.102 -16.256 1.00 95.94 171 TRP A N 1
ATOM 1325 C CA . TRP A 1 171 ? 3.932 3.114 -16.945 1.00 95.94 171 TRP A CA 1
ATOM 1326 C C . TRP A 1 171 ? 4.266 4.556 -16.535 1.00 95.94 171 TRP A C 1
ATOM 1328 O O . TRP A 1 171 ? 3.695 5.495 -17.082 1.00 95.94 171 TRP A O 1
ATOM 1338 N N . CYS A 1 172 ? 5.163 4.767 -15.569 1.00 95.56 172 CYS A N 1
ATOM 1339 C CA . CYS A 1 172 ? 5.477 6.091 -15.034 1.00 95.56 172 CYS A CA 1
ATOM 1340 C C . CYS A 1 172 ? 6.867 6.536 -15.518 1.00 95.56 172 CYS A C 1
ATOM 1342 O O . CYS A 1 172 ? 7.870 6.058 -14.997 1.00 95.56 172 CYS A O 1
ATOM 1344 N N . PRO A 1 173 ? 6.993 7.467 -16.473 1.00 96.19 173 PRO A N 1
ATOM 1345 C CA . PRO A 1 173 ? 8.313 7.907 -16.932 1.00 96.19 173 PRO A CA 1
ATOM 1346 C C . PRO A 1 173 ? 9.087 8.682 -15.851 1.00 96.19 173 PRO A C 1
ATOM 1348 O O . PRO A 1 173 ? 10.312 8.582 -15.751 1.00 96.19 173 PRO A O 1
ATOM 1351 N N . SER A 1 174 ? 8.382 9.383 -14.962 1.00 96.56 174 SER A N 1
ATOM 1352 C CA . SER A 1 174 ? 8.981 10.325 -14.012 1.00 96.56 174 SER A CA 1
ATOM 1353 C C . SER A 1 174 ? 9.859 9.688 -12.936 1.00 96.56 174 SER A C 1
ATOM 1355 O O . SER A 1 174 ? 10.796 10.333 -12.472 1.00 96.56 174 SER A O 1
ATOM 1357 N N . TRP A 1 175 ? 9.632 8.429 -12.536 1.00 96.12 175 TRP A N 1
ATOM 1358 C CA . TRP A 1 175 ? 10.567 7.766 -11.610 1.00 96.12 175 TRP A CA 1
ATOM 1359 C C . TRP A 1 175 ? 11.893 7.432 -12.305 1.00 96.12 175 TRP A C 1
ATOM 1361 O O . TRP A 1 175 ? 12.950 7.503 -11.676 1.00 96.12 175 TRP A O 1
ATOM 1371 N N . TRP A 1 176 ? 11.853 7.082 -13.594 1.00 96.62 176 TRP A N 1
ATOM 1372 C CA . TRP A 1 176 ? 13.050 6.754 -14.364 1.00 96.62 176 TRP A CA 1
ATOM 1373 C C . TRP A 1 176 ? 13.847 8.016 -14.696 1.00 96.62 176 TRP A C 1
ATOM 1375 O O . TRP A 1 176 ? 15.070 8.040 -14.563 1.00 96.62 176 TRP A O 1
ATOM 1385 N N . VAL A 1 177 ? 13.149 9.108 -15.004 1.00 97.00 177 VAL A N 1
ATOM 1386 C CA . VAL A 1 177 ? 13.725 10.455 -15.110 1.00 97.00 177 VAL A CA 1
ATOM 1387 C C . VAL A 1 177 ? 14.373 10.886 -13.792 1.00 97.00 177 VAL A C 1
ATOM 1389 O O . VAL A 1 177 ? 15.552 11.229 -13.765 1.00 97.00 177 VAL A O 1
ATOM 1392 N N . ALA A 1 178 ? 13.672 10.744 -12.665 1.00 96.31 178 ALA A N 1
ATOM 1393 C CA . ALA A 1 178 ? 14.227 11.059 -11.349 1.00 96.31 178 ALA A CA 1
ATOM 1394 C C . ALA A 1 178 ? 15.483 10.230 -11.013 1.00 96.31 178 ALA A C 1
ATOM 1396 O O . ALA A 1 178 ? 16.361 10.688 -10.280 1.00 96.31 178 ALA A O 1
ATOM 1397 N N . ARG A 1 179 ? 15.605 9.014 -11.561 1.00 94.62 179 ARG A N 1
ATOM 1398 C CA . ARG A 1 179 ? 16.819 8.189 -11.465 1.00 94.62 179 ARG A CA 1
ATOM 1399 C C . ARG A 1 179 ? 17.971 8.745 -12.300 1.00 94.62 179 ARG A C 1
ATOM 1401 O O . ARG A 1 179 ? 19.095 8.771 -11.802 1.00 94.62 179 ARG A O 1
ATOM 1408 N N . ARG A 1 180 ? 17.712 9.184 -13.538 1.00 94.31 180 ARG A N 1
ATOM 1409 C CA . ARG A 1 180 ? 18.702 9.869 -14.394 1.00 94.31 180 ARG A CA 1
ATOM 1410 C C . ARG A 1 180 ? 19.234 11.126 -13.711 1.00 94.31 180 ARG A C 1
ATOM 1412 O O . ARG A 1 180 ? 20.444 11.323 -13.669 1.00 94.31 180 ARG A O 1
ATOM 1419 N N . ASP A 1 181 ? 18.336 11.919 -13.137 1.00 94.69 181 ASP A N 1
ATOM 1420 C CA . ASP A 1 181 ? 18.657 13.224 -12.549 1.00 94.69 181 ASP A CA 1
ATOM 1421 C C . ASP A 1 181 ? 19.269 13.117 -11.139 1.00 94.69 181 ASP A C 1
ATOM 1423 O O . ASP A 1 181 ? 19.593 14.122 -10.509 1.00 94.69 181 ASP A O 1
ATOM 1427 N N . GLY A 1 182 ? 19.453 11.894 -10.630 1.00 93.50 182 GLY A N 1
ATOM 1428 C CA . GLY A 1 182 ? 20.078 11.630 -9.335 1.00 93.50 182 GLY A CA 1
ATOM 1429 C C . GLY A 1 182 ? 19.187 11.911 -8.122 1.00 93.50 182 GLY A C 1
ATOM 1430 O O . GLY A 1 182 ? 19.675 11.854 -6.995 1.00 93.50 182 GLY A O 1
ATOM 1431 N N . LEU A 1 183 ? 17.893 12.181 -8.327 1.00 93.81 183 LEU A N 1
ATOM 1432 C CA . LEU A 1 183 ? 16.911 12.370 -7.254 1.00 93.81 183 LEU A CA 1
ATOM 1433 C C . LEU A 1 183 ? 16.573 11.049 -6.547 1.00 93.81 183 LEU A C 1
ATOM 1435 O O . LEU A 1 183 ? 16.305 11.037 -5.347 1.00 93.81 183 LEU A O 1
ATOM 1439 N N . LEU A 1 184 ? 16.590 9.935 -7.284 1.00 93.88 184 LEU A N 1
ATOM 1440 C CA . LEU A 1 184 ? 16.371 8.598 -6.738 1.00 93.88 184 LEU A CA 1
ATOM 1441 C C . LEU A 1 184 ? 17.643 7.750 -6.834 1.00 93.88 184 LEU A C 1
ATOM 1443 O O . LEU A 1 184 ? 18.269 7.700 -7.895 1.00 93.88 184 LEU A O 1
ATOM 1447 N N . PRO A 1 185 ? 18.013 7.011 -5.774 1.00 89.50 185 PRO A N 1
ATOM 1448 C CA . PRO A 1 185 ? 19.149 6.109 -5.836 1.00 89.50 185 PRO A CA 1
ATOM 1449 C C . PRO A 1 185 ? 18.834 4.853 -6.668 1.00 89.50 185 PRO A C 1
ATOM 1451 O O . PRO A 1 185 ? 17.672 4.459 -6.824 1.00 89.50 185 PRO A O 1
ATOM 1454 N N . PRO A 1 186 ? 19.875 4.142 -7.145 1.00 77.81 186 PRO A N 1
ATOM 1455 C CA . PRO A 1 186 ? 19.726 2.919 -7.922 1.00 77.81 186 PRO A CA 1
ATOM 1456 C C . PRO A 1 186 ? 19.024 1.749 -7.208 1.00 77.81 186 PRO A C 1
ATOM 1458 O O . PRO A 1 186 ? 18.608 0.796 -7.864 1.00 77.81 186 PRO A O 1
ATOM 1461 N N . GLY A 1 187 ? 18.874 1.826 -5.884 1.00 77.69 187 GLY A N 1
ATOM 1462 C CA . GLY A 1 187 ? 18.540 0.690 -5.030 1.00 77.69 187 GLY A CA 1
ATOM 1463 C C . GLY A 1 187 ? 19.792 -0.127 -4.694 1.00 77.69 187 GLY A C 1
ATOM 1464 O O . GLY A 1 187 ? 20.698 -0.289 -5.517 1.00 77.69 187 GLY A O 1
ATOM 1465 N N . ALA A 1 188 ? 19.890 -0.600 -3.450 1.00 78.88 188 ALA A N 1
ATOM 1466 C CA . ALA A 1 188 ? 21.058 -1.352 -2.993 1.00 78.88 188 ALA A CA 1
ATOM 1467 C C . ALA A 1 188 ? 21.005 -2.805 -3.489 1.00 78.88 188 ALA A C 1
ATOM 1469 O O . ALA A 1 188 ? 21.685 -3.155 -4.451 1.00 78.88 188 ALA A O 1
ATOM 1470 N N . MET A 1 189 ? 20.184 -3.626 -2.828 1.00 87.44 189 MET A N 1
ATOM 1471 C CA . MET A 1 189 ? 20.052 -5.062 -3.090 1.00 87.44 189 MET A CA 1
ATOM 1472 C C . MET A 1 189 ? 19.010 -5.377 -4.165 1.00 87.44 189 MET A C 1
ATOM 1474 O O . MET A 1 189 ? 19.219 -6.287 -4.958 1.00 87.44 189 MET A O 1
ATOM 1478 N N . PHE A 1 190 ? 17.905 -4.635 -4.185 1.00 91.62 190 PHE A N 1
ATOM 1479 C CA . PHE A 1 190 ? 16.844 -4.769 -5.177 1.00 91.62 190 PHE A CA 1
ATOM 1480 C C . PHE A 1 190 ? 16.836 -3.528 -6.055 1.00 91.62 190 PHE A C 1
ATOM 1482 O O . PHE A 1 190 ? 16.966 -2.412 -5.540 1.00 91.62 190 PHE A O 1
ATOM 1489 N N . ARG A 1 191 ? 16.741 -3.733 -7.365 1.00 92.12 191 ARG A N 1
ATOM 1490 C CA . ARG A 1 191 ? 16.776 -2.667 -8.358 1.00 92.12 191 ARG A CA 1
ATOM 1491 C C . ARG A 1 191 ? 15.686 -2.863 -9.383 1.00 92.12 191 ARG A C 1
ATOM 1493 O O . ARG A 1 191 ? 15.460 -3.977 -9.846 1.00 92.12 191 ARG A O 1
ATOM 1500 N N . ASP A 1 192 ? 15.105 -1.739 -9.764 1.00 95.31 192 ASP A N 1
ATOM 1501 C CA . ASP A 1 192 ? 14.257 -1.656 -10.936 1.00 95.31 192 ASP A CA 1
ATOM 1502 C C . ASP A 1 192 ? 15.058 -1.093 -12.104 1.00 95.31 192 ASP A C 1
ATOM 1504 O O . ASP A 1 192 ? 15.904 -0.202 -11.926 1.00 95.31 192 ASP A O 1
ATOM 1508 N N . GLU A 1 193 ? 14.796 -1.628 -13.289 1.00 96.19 193 GLU A N 1
ATOM 1509 C CA . GLU A 1 193 ? 15.509 -1.300 -14.518 1.00 96.19 193 GLU A CA 1
ATOM 1510 C C . GLU A 1 193 ? 14.541 -1.215 -15.695 1.00 96.19 193 GLU A C 1
ATOM 1512 O O . GLU A 1 193 ? 13.566 -1.958 -15.762 1.00 96.19 193 GLU A O 1
ATOM 1517 N N . VAL A 1 194 ? 14.855 -0.349 -16.656 1.00 98.12 194 VAL A N 1
ATOM 1518 C CA . VAL A 1 194 ? 14.255 -0.384 -17.993 1.00 98.12 194 VAL A CA 1
ATOM 1519 C C . VAL A 1 194 ? 15.329 -0.848 -18.968 1.00 98.12 194 VAL A C 1
ATOM 1521 O O . VAL A 1 194 ? 16.439 -0.301 -18.983 1.00 98.12 194 VAL A O 1
ATOM 1524 N N . VAL A 1 195 ? 15.038 -1.893 -19.740 1.00 98.12 195 VAL A N 1
ATOM 1525 C CA . VAL A 1 195 ? 16.036 -2.623 -20.528 1.00 98.12 195 VAL A CA 1
ATOM 1526 C C . VAL A 1 195 ? 15.556 -2.968 -21.929 1.00 98.12 195 VAL A C 1
ATOM 1528 O O . VAL A 1 195 ? 14.364 -3.041 -22.189 1.00 98.12 195 VAL A O 1
ATOM 1531 N N . SER A 1 196 ? 16.496 -3.244 -22.825 1.00 97.75 196 SER A N 1
ATOM 1532 C CA . SER A 1 196 ? 16.262 -4.017 -24.042 1.00 97.75 196 SER A CA 1
ATOM 1533 C C . SER A 1 196 ? 16.876 -5.412 -23.900 1.00 97.75 196 SER A C 1
ATOM 1535 O O . SER A 1 196 ? 17.891 -5.609 -23.216 1.00 97.75 196 SER A O 1
ATOM 1537 N N . THR A 1 197 ? 16.255 -6.396 -24.547 1.00 97.12 197 THR A N 1
ATOM 1538 C CA . THR A 1 197 ? 16.726 -7.787 -24.559 1.00 97.12 197 THR A CA 1
ATOM 1539 C C . THR A 1 197 ? 17.740 -7.984 -25.678 1.00 97.12 197 THR A C 1
ATOM 1541 O O . THR A 1 197 ? 17.407 -7.856 -26.849 1.00 97.12 197 THR A O 1
ATOM 1544 N N . ILE A 1 198 ? 18.986 -8.320 -25.332 1.00 96.62 198 ILE A N 1
ATOM 1545 C CA . ILE A 1 198 ? 20.037 -8.627 -26.318 1.00 96.62 198 ILE A CA 1
ATOM 1546 C C . ILE A 1 198 ? 20.045 -10.115 -26.655 1.00 96.62 198 ILE A C 1
ATOM 1548 O O . ILE A 1 198 ? 20.248 -10.509 -27.802 1.00 96.62 198 ILE A O 1
ATOM 1552 N N . ARG A 1 199 ? 19.875 -10.956 -25.634 1.00 96.75 199 ARG A N 1
ATOM 1553 C CA . ARG A 1 199 ? 19.790 -12.407 -25.775 1.00 96.75 199 ARG A CA 1
ATOM 1554 C C . ARG A 1 199 ? 18.973 -12.971 -24.629 1.00 96.75 199 ARG A C 1
ATOM 1556 O O . ARG A 1 199 ? 19.159 -12.550 -23.492 1.00 96.75 199 ARG A O 1
ATOM 1563 N N . PHE A 1 200 ? 18.144 -13.956 -24.926 1.00 97.44 200 PHE A N 1
ATOM 1564 C CA . PHE A 1 200 ? 17.412 -14.728 -23.938 1.00 97.44 200 PHE A CA 1
ATOM 1565 C C . PHE A 1 200 ? 17.481 -16.204 -24.326 1.00 97.44 200 PHE A C 1
ATOM 1567 O O . PHE A 1 200 ? 17.376 -16.542 -25.504 1.00 97.44 200 PHE A O 1
ATOM 1574 N N . ASP A 1 201 ? 17.744 -17.054 -23.344 1.00 97.25 201 ASP A N 1
ATOM 1575 C CA . ASP A 1 201 ? 17.690 -18.504 -23.456 1.00 97.25 201 ASP A CA 1
ATOM 1576 C C . ASP A 1 201 ? 16.566 -19.009 -22.550 1.00 97.25 201 ASP A C 1
ATOM 1578 O O . ASP A 1 201 ? 16.687 -18.994 -21.323 1.00 97.25 201 ASP A O 1
ATOM 1582 N N . SER A 1 202 ? 15.470 -19.431 -23.176 1.00 94.12 202 SER A N 1
ATOM 1583 C CA . SER A 1 202 ? 14.250 -19.872 -22.506 1.00 94.12 202 SER A CA 1
ATOM 1584 C C . SER A 1 202 ? 14.431 -21.157 -21.701 1.00 94.12 202 SER A C 1
ATOM 1586 O O . SER A 1 202 ? 13.724 -21.358 -20.718 1.00 94.12 202 SER A O 1
ATOM 1588 N N . GLU A 1 203 ? 15.375 -22.026 -22.081 1.00 94.06 203 GLU A N 1
ATOM 1589 C CA . GLU A 1 203 ? 15.594 -23.296 -21.380 1.00 94.06 203 GLU A CA 1
ATOM 1590 C C . GLU A 1 203 ? 16.335 -23.091 -20.057 1.00 94.06 203 GLU A C 1
ATOM 1592 O O . GLU A 1 203 ? 15.988 -23.692 -19.039 1.00 94.06 203 GLU A O 1
ATOM 1597 N N . SER A 1 204 ? 17.363 -22.238 -20.055 1.00 95.75 204 SER A N 1
ATOM 1598 C CA . SER A 1 204 ? 18.167 -21.971 -18.857 1.00 95.75 204 SER A CA 1
ATOM 1599 C C . SER A 1 204 ? 17.678 -20.778 -18.031 1.00 95.75 204 SER A C 1
ATOM 1601 O O . SER A 1 204 ? 18.115 -20.602 -16.889 1.00 95.75 204 SER A O 1
ATOM 1603 N N . GLY A 1 205 ? 16.809 -19.941 -18.604 1.00 97.00 205 GLY A N 1
ATOM 1604 C CA . GLY A 1 205 ? 16.392 -18.661 -18.037 1.00 97.00 205 GLY A CA 1
ATOM 1605 C C . GLY A 1 205 ? 17.497 -17.601 -18.037 1.00 97.00 205 GLY A C 1
ATOM 1606 O O . GLY A 1 205 ? 17.374 -16.578 -17.362 1.00 97.00 205 GLY A O 1
ATOM 1607 N N . ALA A 1 206 ? 18.601 -17.826 -18.754 1.00 98.12 206 ALA A N 1
ATOM 1608 C CA . ALA A 1 206 ? 19.687 -16.862 -18.856 1.00 98.12 206 ALA A CA 1
ATOM 1609 C C . ALA A 1 206 ? 19.340 -15.742 -19.847 1.00 98.12 206 ALA A C 1
ATOM 1611 O O . ALA A 1 206 ? 18.941 -15.993 -20.984 1.00 98.12 206 ALA A O 1
ATOM 1612 N N . ALA A 1 207 ? 19.561 -14.493 -19.442 1.00 98.12 207 ALA A N 1
ATOM 1613 C CA . ALA A 1 207 ? 19.358 -13.323 -20.288 1.00 98.12 207 ALA A CA 1
ATOM 1614 C C . ALA A 1 207 ? 20.564 -12.380 -20.262 1.00 98.12 207 ALA A C 1
ATOM 1616 O O . ALA A 1 207 ? 21.281 -12.263 -19.266 1.00 98.12 207 ALA A O 1
ATOM 1617 N N . LEU A 1 208 ? 20.770 -11.675 -21.371 1.00 97.81 208 LEU A N 1
ATOM 1618 C CA . LEU A 1 208 ? 21.647 -10.519 -21.470 1.00 97.81 208 LEU A CA 1
ATOM 1619 C C . LEU A 1 208 ? 20.785 -9.301 -21.786 1.00 97.81 208 LEU A C 1
ATOM 1621 O O . LEU A 1 208 ? 20.186 -9.223 -22.861 1.00 97.81 208 LEU A O 1
ATOM 1625 N N . PHE A 1 209 ? 20.773 -8.348 -20.863 1.00 97.75 209 PHE A N 1
ATOM 1626 C CA . PHE A 1 209 ? 20.035 -7.102 -20.996 1.00 97.75 209 PHE A CA 1
ATOM 1627 C C . PHE A 1 209 ? 20.979 -5.927 -21.235 1.00 97.75 209 PHE A C 1
ATOM 1629 O O . PHE A 1 209 ? 22.135 -5.924 -20.797 1.00 97.75 209 PHE A O 1
ATOM 1636 N N . GLN A 1 210 ? 20.468 -4.910 -21.920 1.00 97.88 210 GLN A N 1
ATOM 1637 C CA . GLN A 1 210 ? 21.088 -3.596 -22.042 1.00 97.88 210 GLN A CA 1
ATOM 1638 C C . GLN A 1 210 ? 20.187 -2.574 -21.352 1.00 97.88 210 GLN A C 1
ATOM 1640 O O . GLN A 1 210 ? 18.999 -2.504 -21.648 1.00 97.88 210 GLN A O 1
ATOM 1645 N N . ARG A 1 211 ? 20.738 -1.770 -20.434 1.00 97.00 211 ARG A N 1
ATOM 1646 C CA . ARG A 1 211 ? 19.973 -0.692 -19.793 1.00 97.00 211 ARG A CA 1
ATOM 1647 C C . ARG A 1 211 ? 19.597 0.364 -20.827 1.00 97.00 211 ARG A C 1
ATOM 1649 O O . ARG A 1 211 ? 20.445 0.797 -21.612 1.00 97.00 211 ARG A O 1
ATOM 1656 N N . MET A 1 212 ? 18.362 0.830 -20.733 1.00 98.00 212 MET A N 1
ATOM 1657 C CA . MET A 1 212 ? 17.781 1.866 -21.571 1.00 98.00 212 MET A CA 1
ATOM 1658 C C . MET A 1 212 ? 17.515 3.122 -20.717 1.00 98.00 212 MET A C 1
ATOM 1660 O O . MET A 1 212 ? 16.444 3.228 -20.119 1.00 98.00 212 MET A O 1
ATOM 1664 N N . PRO A 1 213 ? 18.486 4.044 -20.538 1.00 96.81 213 PRO A N 1
ATOM 1665 C CA . PRO A 1 213 ? 18.271 5.290 -19.794 1.00 96.81 213 PRO A CA 1
ATOM 1666 C C . PRO A 1 213 ? 17.245 6.207 -20.481 1.00 96.81 213 PRO A C 1
ATOM 1668 O O . PRO A 1 213 ? 17.139 6.173 -21.712 1.00 96.81 213 PRO A O 1
ATOM 1671 N N . PRO A 1 214 ? 16.538 7.063 -19.721 1.00 97.19 214 PRO A N 1
ATOM 1672 C CA . PRO A 1 214 ? 15.617 8.024 -20.305 1.00 97.19 214 PRO A CA 1
ATOM 1673 C C . PRO A 1 214 ? 16.384 9.188 -20.937 1.00 97.19 214 PRO A C 1
ATOM 1675 O O . PRO A 1 214 ? 17.383 9.656 -20.383 1.00 97.19 214 PRO A O 1
ATOM 1678 N N . VAL A 1 215 ? 15.905 9.676 -22.080 1.00 95.38 215 VAL A N 1
ATOM 1679 C CA . VAL A 1 215 ? 16.469 10.853 -22.774 1.00 95.38 215 VAL A CA 1
ATOM 1680 C C . VAL A 1 215 ? 15.543 12.059 -22.781 1.00 95.38 215 VAL A C 1
ATOM 1682 O O . VAL A 1 215 ? 16.035 13.182 -22.831 1.00 95.38 215 VAL A O 1
ATOM 1685 N N . GLY A 1 216 ? 14.237 11.829 -22.695 1.00 94.25 216 GLY A N 1
ATOM 1686 C CA . GLY A 1 216 ? 13.221 12.853 -22.484 1.00 94.25 216 GLY A CA 1
ATOM 1687 C C . GLY A 1 216 ? 12.555 12.691 -21.124 1.00 94.25 216 GLY A C 1
ATOM 1688 O O . GLY A 1 216 ? 13.085 12.002 -20.244 1.00 94.25 216 GLY A O 1
ATOM 1689 N N . ASP A 1 217 ? 11.396 13.326 -20.980 1.00 94.69 217 ASP A N 1
ATOM 1690 C CA . ASP A 1 217 ? 10.591 13.287 -19.758 1.00 94.69 217 ASP A CA 1
ATOM 1691 C C . ASP A 1 217 ? 9.322 12.427 -19.917 1.00 94.69 217 ASP A C 1
ATOM 1693 O O . ASP A 1 217 ? 8.726 12.017 -18.920 1.00 94.69 217 ASP A O 1
ATOM 1697 N N . ASP A 1 218 ? 8.989 12.051 -21.156 1.00 94.50 218 ASP A N 1
ATOM 1698 C CA . ASP A 1 218 ? 7.768 11.335 -21.540 1.00 94.50 218 ASP A CA 1
ATOM 1699 C C . ASP A 1 218 ? 8.024 9.832 -21.784 1.00 94.50 218 ASP A C 1
ATOM 1701 O O . ASP A 1 218 ? 7.201 9.090 -22.319 1.00 94.50 218 ASP A O 1
ATOM 1705 N N . GLY A 1 219 ? 9.176 9.341 -21.321 1.00 94.94 219 GLY A N 1
ATOM 1706 C CA . GLY A 1 219 ? 9.527 7.923 -21.324 1.00 94.94 219 GLY A CA 1
ATOM 1707 C C . GLY A 1 219 ? 10.273 7.449 -22.566 1.00 94.94 219 GLY A C 1
ATOM 1708 O O . GLY A 1 219 ? 10.439 6.239 -22.741 1.00 94.94 219 GLY A O 1
ATOM 1709 N N . GLU A 1 220 ? 10.772 8.372 -23.388 1.00 97.00 220 GLU A N 1
ATOM 1710 C CA . GLU A 1 220 ? 11.726 8.075 -24.448 1.00 97.00 220 GLU A CA 1
ATOM 1711 C C . GLU A 1 220 ? 13.040 7.569 -23.865 1.00 97.00 220 GLU A C 1
ATOM 1713 O O . GLU A 1 220 ? 13.575 8.110 -22.891 1.00 97.00 220 GLU A O 1
ATOM 1718 N N . LEU A 1 221 ? 13.601 6.553 -24.513 1.00 97.81 221 LEU A N 1
ATOM 1719 C CA . LEU A 1 221 ? 14.798 5.871 -24.052 1.00 97.81 221 LEU A CA 1
ATOM 1720 C C . LEU A 1 221 ? 15.896 5.914 -25.113 1.00 97.81 221 LEU A C 1
ATOM 1722 O O . LEU A 1 221 ? 15.619 5.929 -26.312 1.00 97.81 221 LEU A O 1
ATOM 1726 N N . ALA A 1 222 ? 17.148 5.849 -24.672 1.00 95.44 222 ALA A N 1
ATOM 1727 C CA . ALA A 1 222 ? 18.290 5.587 -25.541 1.00 95.44 222 ALA A CA 1
ATOM 1728 C C . ALA A 1 222 ? 18.970 4.271 -25.176 1.00 95.44 222 ALA A C 1
ATOM 1730 O O . ALA A 1 222 ? 18.848 3.776 -24.059 1.00 95.44 222 ALA A O 1
ATOM 1731 N N . ALA A 1 223 ? 19.738 3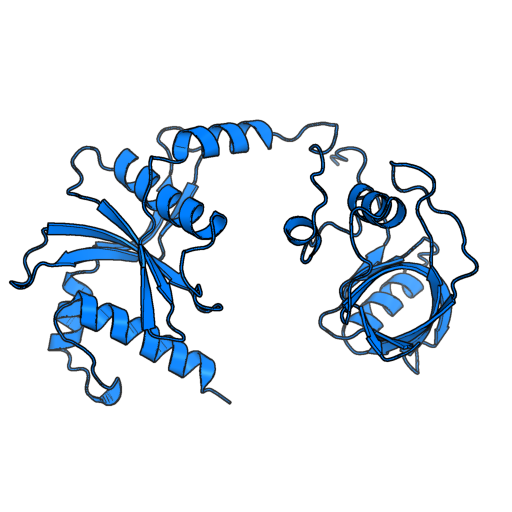.725 -26.115 1.00 93.81 223 ALA A N 1
ATOM 1732 C CA . ALA A 1 223 ? 20.664 2.647 -25.812 1.00 93.81 223 ALA A CA 1
ATOM 1733 C C . ALA A 1 223 ? 21.822 3.168 -24.944 1.00 93.81 223 ALA A C 1
ATOM 1735 O O . ALA A 1 223 ? 22.290 4.293 -25.120 1.00 93.81 223 ALA A O 1
ATOM 1736 N N . SER A 1 224 ? 22.323 2.330 -24.035 1.00 95.12 224 SER A N 1
ATOM 1737 C CA . SER A 1 224 ? 23.542 2.611 -23.267 1.00 95.12 224 SER A CA 1
ATOM 1738 C C . SER A 1 224 ? 24.585 1.509 -23.424 1.00 95.12 224 SER A C 1
ATOM 1740 O O . SER A 1 224 ? 24.262 0.376 -23.773 1.00 95.12 224 SER A O 1
ATOM 1742 N N . ASP A 1 225 ? 25.839 1.793 -23.083 1.00 94.75 225 ASP A N 1
ATOM 1743 C CA . ASP A 1 225 ? 26.893 0.768 -23.046 1.00 94.75 225 ASP A CA 1
ATOM 1744 C C . ASP A 1 225 ? 26.783 -0.167 -21.827 1.00 94.75 225 ASP A C 1
ATOM 1746 O O . ASP A 1 225 ? 27.562 -1.110 -21.668 1.00 94.75 225 ASP A O 1
ATOM 1750 N N . HIS A 1 226 ? 25.806 0.066 -20.945 1.00 94.81 226 HIS A N 1
ATOM 1751 C CA . HIS A 1 226 ? 25.621 -0.723 -19.740 1.00 94.81 226 HIS A CA 1
ATOM 1752 C C . HIS A 1 226 ? 24.837 -2.004 -20.038 1.00 94.81 226 HIS A C 1
ATOM 1754 O O . HIS A 1 226 ? 23.611 -1.991 -20.167 1.00 94.81 226 HIS A O 1
ATOM 1760 N N . ARG A 1 227 ? 25.556 -3.126 -20.106 1.00 96.38 227 ARG A N 1
ATOM 1761 C CA . ARG A 1 227 ? 24.985 -4.470 -20.257 1.00 96.38 227 ARG A CA 1
ATOM 1762 C C . ARG A 1 227 ? 25.193 -5.296 -18.999 1.00 96.38 227 ARG A C 1
ATOM 1764 O O . ARG A 1 227 ? 26.243 -5.199 -18.362 1.00 96.38 227 ARG A O 1
ATOM 1771 N N . PHE A 1 228 ? 24.224 -6.142 -18.676 1.00 96.44 228 PHE A N 1
ATOM 1772 C CA . PHE A 1 228 ? 24.310 -7.046 -17.535 1.00 96.44 228 PHE A CA 1
ATOM 1773 C C . PHE A 1 228 ? 23.620 -8.377 -17.818 1.00 96.44 228 PHE A C 1
ATOM 1775 O O . PHE A 1 228 ? 22.652 -8.456 -18.575 1.00 96.44 228 PHE A O 1
ATOM 1782 N N . GLY A 1 229 ? 24.162 -9.434 -17.215 1.00 97.62 229 GLY A N 1
ATOM 1783 C CA . GLY A 1 229 ? 23.560 -10.759 -17.255 1.00 97.62 229 GLY A CA 1
ATOM 1784 C C . GLY A 1 229 ? 22.477 -10.892 -16.191 1.00 97.62 229 GLY A C 1
ATOM 1785 O O . GLY A 1 229 ? 22.607 -10.336 -15.096 1.00 97.62 229 GLY A O 1
ATOM 1786 N N . ALA A 1 230 ? 21.440 -11.657 -16.500 1.00 98.19 230 ALA A N 1
ATOM 1787 C CA . ALA A 1 230 ? 20.374 -11.984 -15.574 1.00 98.19 230 ALA A CA 1
ATOM 1788 C C . ALA A 1 230 ? 20.019 -13.473 -15.628 1.00 98.19 230 ALA A C 1
ATOM 1790 O O . ALA A 1 230 ? 20.197 -14.126 -16.656 1.00 98.19 230 ALA A O 1
ATOM 1791 N N . ILE A 1 231 ? 19.511 -13.989 -14.513 1.00 98.31 231 ILE A N 1
ATOM 1792 C CA . ILE A 1 231 ? 18.919 -15.320 -14.400 1.00 98.31 231 ILE A CA 1
ATOM 1793 C C . ILE A 1 231 ? 17.465 -15.139 -13.977 1.00 98.31 231 ILE A C 1
ATOM 1795 O O . ILE A 1 231 ? 17.200 -14.610 -12.894 1.00 98.31 231 ILE A O 1
ATOM 1799 N N . LEU A 1 232 ? 16.549 -15.580 -14.833 1.00 98.50 232 LEU A N 1
ATOM 1800 C CA . LEU A 1 232 ? 15.111 -15.558 -14.613 1.00 98.50 232 LEU A CA 1
ATOM 1801 C C . LEU A 1 232 ? 14.645 -16.954 -14.205 1.00 98.50 232 LEU A C 1
ATOM 1803 O O . LEU A 1 232 ? 15.062 -17.955 -14.788 1.00 98.50 232 LEU A O 1
ATOM 1807 N N . ARG A 1 233 ? 13.786 -17.021 -13.191 1.00 97.88 233 ARG A N 1
ATOM 1808 C CA . ARG A 1 233 ? 13.154 -18.254 -12.714 1.00 97.88 233 ARG A CA 1
ATOM 1809 C C . ARG A 1 233 ? 11.678 -18.022 -12.428 1.00 97.88 233 ARG A C 1
ATOM 1811 O O . ARG A 1 233 ? 11.245 -16.879 -12.289 1.00 97.88 233 ARG A O 1
ATOM 1818 N N . ASP A 1 234 ? 10.945 -19.124 -12.333 1.00 97.12 234 ASP A N 1
ATOM 1819 C CA . ASP A 1 234 ? 9.568 -19.167 -11.841 1.00 97.12 234 ASP A CA 1
ATOM 1820 C C . ASP A 1 234 ? 8.654 -18.154 -12.570 1.00 97.12 234 ASP A C 1
ATOM 1822 O O . ASP A 1 234 ? 8.642 -18.127 -13.809 1.00 97.12 234 ASP A O 1
ATOM 1826 N N . GLN A 1 235 ? 7.907 -17.307 -11.850 1.00 97.00 235 GLN A N 1
ATOM 1827 C CA . GLN A 1 235 ? 7.015 -16.320 -12.473 1.00 97.00 235 GLN A CA 1
ATOM 1828 C C . GLN A 1 235 ? 7.738 -15.376 -13.447 1.00 97.00 235 GLN A C 1
ATOM 1830 O O . GLN A 1 235 ? 7.218 -15.109 -14.528 1.00 97.00 235 GLN A O 1
ATOM 1835 N N . ALA A 1 236 ? 8.942 -14.900 -13.115 1.00 98.00 236 ALA A N 1
ATOM 1836 C CA . ALA A 1 236 ? 9.680 -13.976 -13.978 1.00 98.00 236 ALA A CA 1
ATOM 1837 C C . ALA A 1 236 ? 10.104 -14.629 -15.302 1.00 98.00 236 ALA A C 1
ATOM 1839 O O . ALA A 1 236 ? 10.094 -13.978 -16.347 1.00 98.00 236 ALA A O 1
ATOM 1840 N N . LEU A 1 237 ? 10.456 -15.920 -15.274 1.00 98.38 237 LEU A N 1
ATOM 1841 C CA . LEU A 1 237 ? 10.743 -16.681 -16.492 1.00 98.38 237 LEU A CA 1
ATOM 1842 C C . LEU A 1 237 ? 9.486 -16.824 -17.356 1.00 98.38 237 LEU A C 1
ATOM 1844 O O . LEU A 1 237 ? 9.552 -16.625 -18.566 1.00 98.38 237 LEU A O 1
ATOM 1848 N N . THR A 1 238 ? 8.350 -17.117 -16.721 1.00 98.19 238 THR A N 1
ATOM 1849 C CA . THR A 1 238 ? 7.050 -17.249 -17.395 1.00 98.19 238 THR A CA 1
ATOM 1850 C C . THR A 1 238 ? 6.654 -15.939 -18.077 1.00 98.19 238 THR A C 1
ATOM 1852 O O . THR A 1 238 ? 6.399 -15.935 -19.276 1.00 98.19 238 THR A O 1
ATOM 1855 N N . GLN A 1 239 ? 6.715 -14.814 -17.357 1.00 98.12 239 GLN A N 1
ATOM 1856 C CA . GLN A 1 239 ? 6.414 -13.482 -17.898 1.00 98.12 239 GLN A CA 1
ATOM 1857 C C . GLN A 1 239 ? 7.333 -13.108 -19.070 1.00 98.12 239 GLN A C 1
ATOM 1859 O O . GLN A 1 239 ? 6.877 -12.580 -20.081 1.00 98.12 239 GLN A O 1
ATOM 1864 N N . MET A 1 240 ? 8.633 -13.404 -18.967 1.00 97.94 240 MET A N 1
ATOM 1865 C CA . MET A 1 240 ? 9.571 -13.154 -20.062 1.00 97.94 240 MET A CA 1
ATOM 1866 C C . MET A 1 240 ? 9.241 -13.999 -21.298 1.00 97.94 240 MET A C 1
ATOM 1868 O O . MET A 1 240 ? 9.282 -13.486 -22.414 1.00 97.94 240 MET A O 1
ATOM 1872 N N . GLN A 1 241 ? 8.900 -15.277 -21.111 1.00 97.25 241 GLN A N 1
ATOM 1873 C CA . GLN A 1 241 ? 8.514 -16.156 -22.211 1.00 97.25 241 GLN A CA 1
ATOM 1874 C C . GLN A 1 241 ? 7.232 -15.665 -22.890 1.00 97.25 241 GLN A C 1
ATOM 1876 O O . GLN A 1 241 ? 7.199 -15.573 -24.111 1.00 97.25 241 GLN A O 1
ATOM 1881 N N . GLU A 1 242 ? 6.221 -15.272 -22.112 1.00 97.62 242 GLU A N 1
ATOM 1882 C CA . GLU A 1 242 ? 4.969 -14.709 -22.628 1.00 97.62 242 GLU A CA 1
ATOM 1883 C C . GLU A 1 242 ? 5.212 -13.453 -23.478 1.00 97.62 242 GLU A C 1
ATOM 1885 O O . GLU A 1 242 ? 4.628 -13.309 -24.553 1.00 97.62 242 GLU A O 1
ATOM 1890 N N . LEU A 1 243 ? 6.120 -12.567 -23.050 1.00 96.94 243 LEU A N 1
ATOM 1891 C CA . LEU A 1 243 ? 6.498 -11.390 -23.835 1.00 96.94 243 LEU A CA 1
ATOM 1892 C C . LEU A 1 243 ? 7.147 -11.769 -25.167 1.00 96.94 243 LEU A C 1
ATOM 1894 O O . LEU A 1 243 ? 6.762 -11.234 -26.208 1.00 96.94 243 LEU A O 1
ATOM 1898 N N . ILE A 1 244 ? 8.096 -12.704 -25.153 1.00 94.25 244 ILE A N 1
ATOM 1899 C CA . ILE A 1 244 ? 8.769 -13.159 -26.374 1.00 94.25 244 ILE A CA 1
ATOM 1900 C C . ILE A 1 244 ? 7.788 -13.862 -27.319 1.00 94.25 244 ILE A C 1
ATOM 1902 O O . ILE A 1 244 ? 7.769 -13.555 -28.510 1.00 94.25 244 ILE A O 1
ATOM 1906 N N . ASP A 1 245 ? 6.931 -14.738 -26.797 1.00 96.00 245 ASP A N 1
ATOM 1907 C CA . ASP A 1 245 ? 5.937 -15.480 -27.580 1.00 96.00 245 ASP A CA 1
ATOM 1908 C C . ASP A 1 245 ? 4.866 -14.559 -28.178 1.00 96.00 245 ASP A C 1
ATOM 1910 O O . ASP A 1 245 ? 4.347 -14.830 -29.262 1.00 96.00 245 ASP A O 1
ATOM 1914 N N . SER A 1 246 ? 4.569 -13.435 -27.515 1.00 96.25 246 SER A N 1
ATOM 1915 C CA . SER A 1 246 ? 3.691 -12.390 -28.056 1.00 96.25 246 SER A CA 1
ATOM 1916 C C . SER A 1 246 ? 4.319 -11.588 -29.206 1.00 96.25 246 SER A C 1
ATOM 1918 O O . SER A 1 246 ? 3.618 -10.829 -29.876 1.00 96.25 246 SER A O 1
ATOM 1920 N N . GLY A 1 247 ? 5.626 -11.745 -29.449 1.00 94.62 247 GLY A N 1
ATOM 1921 C CA . GLY A 1 247 ? 6.376 -10.966 -30.434 1.00 94.62 247 GLY A CA 1
ATOM 1922 C C . GLY A 1 247 ? 6.715 -9.547 -29.971 1.00 94.62 247 GLY A C 1
ATOM 1923 O O . GLY A 1 247 ? 6.936 -8.670 -30.804 1.00 94.62 247 GLY A O 1
ATOM 1924 N N . TYR A 1 248 ? 6.731 -9.286 -28.660 1.00 95.75 248 TYR A N 1
ATOM 1925 C CA . TYR A 1 248 ? 7.072 -7.970 -28.128 1.00 95.75 248 TYR A CA 1
ATOM 1926 C C . TYR A 1 248 ? 8.573 -7.678 -28.284 1.00 95.75 248 TYR A C 1
ATOM 1928 O O . TYR A 1 248 ? 9.415 -8.326 -27.665 1.00 95.75 248 TYR A O 1
ATOM 1936 N N . GLU A 1 249 ? 8.912 -6.664 -29.084 1.00 92.19 249 GLU A N 1
ATOM 1937 C CA . GLU A 1 249 ? 10.302 -6.236 -29.336 1.00 92.19 249 GLU A CA 1
ATOM 1938 C C . GLU A 1 249 ? 10.697 -4.952 -28.579 1.00 92.19 249 GLU A C 1
ATOM 1940 O O . GLU A 1 249 ? 11.820 -4.459 -28.706 1.00 92.19 249 GLU A O 1
ATOM 1945 N N . GLY A 1 250 ? 9.772 -4.376 -27.806 1.00 95.38 250 GLY A N 1
ATOM 1946 C CA . GLY A 1 250 ? 9.978 -3.105 -27.119 1.00 95.38 250 GLY A CA 1
ATOM 1947 C C . GLY A 1 250 ? 10.831 -3.207 -25.844 1.00 95.38 250 GLY A C 1
ATOM 1948 O O . GLY A 1 250 ? 11.202 -4.296 -25.400 1.00 95.38 250 GLY A O 1
ATOM 1949 N N . PRO A 1 251 ? 11.136 -2.062 -25.207 1.00 98.06 251 PRO A N 1
ATOM 1950 C CA . PRO A 1 251 ? 11.807 -2.033 -23.912 1.00 98.06 251 PRO A CA 1
ATOM 1951 C C . PRO A 1 251 ? 10.961 -2.695 -22.814 1.00 98.06 251 PRO A C 1
ATOM 1953 O O . PRO A 1 251 ? 9.731 -2.634 -22.827 1.00 98.06 251 PRO A O 1
ATOM 1956 N N . ILE A 1 252 ? 11.623 -3.317 -21.845 1.00 98.38 252 ILE A N 1
ATOM 1957 C CA . ILE A 1 252 ? 11.020 -4.089 -20.758 1.00 98.38 252 ILE A CA 1
ATOM 1958 C C . ILE A 1 252 ? 11.363 -3.419 -19.428 1.00 98.38 252 ILE A C 1
ATOM 1960 O O . ILE A 1 252 ? 12.509 -3.041 -19.185 1.00 98.38 252 ILE A O 1
ATOM 1964 N N . PHE A 1 253 ? 10.371 -3.290 -18.557 1.00 98.31 253 PHE A N 1
ATOM 1965 C CA . PHE A 1 253 ? 10.543 -2.977 -17.150 1.00 98.31 253 PHE A CA 1
ATOM 1966 C C . PHE A 1 253 ? 10.841 -4.258 -16.361 1.00 98.31 253 PHE A C 1
ATOM 1968 O O . PHE A 1 253 ? 10.087 -5.229 -16.428 1.00 98.31 253 PHE A O 1
ATOM 1975 N N . LEU A 1 254 ? 11.935 -4.239 -15.600 1.00 97.56 254 LEU A N 1
ATOM 1976 C CA . LEU A 1 254 ? 12.298 -5.266 -14.629 1.00 97.56 254 LEU A CA 1
ATOM 1977 C C . LEU A 1 254 ? 12.078 -4.703 -13.225 1.00 97.56 254 LEU A C 1
ATOM 1979 O O . LEU A 1 254 ? 12.823 -3.820 -12.801 1.00 97.56 254 LEU A O 1
ATOM 1983 N N . GLY A 1 255 ? 11.080 -5.215 -12.512 1.00 95.31 255 GLY A N 1
ATOM 1984 C CA . GLY A 1 255 ? 10.740 -4.817 -11.149 1.00 95.31 255 GLY A CA 1
ATOM 1985 C C . GLY A 1 255 ? 11.390 -5.711 -10.096 1.00 95.31 255 GLY A C 1
ATOM 1986 O O . GLY A 1 255 ? 11.396 -6.939 -10.210 1.00 95.31 255 GLY A O 1
ATOM 1987 N N . SER A 1 256 ? 11.913 -5.101 -9.031 1.00 93.94 256 SER A N 1
ATOM 1988 C CA . SER A 1 256 ? 12.447 -5.781 -7.842 1.00 93.94 256 SER A CA 1
ATOM 1989 C C . SER A 1 256 ? 13.516 -6.845 -8.137 1.00 93.94 256 SER A C 1
ATOM 1991 O O . SER A 1 256 ? 13.615 -7.855 -7.434 1.00 93.94 256 SER A O 1
ATOM 1993 N N . ALA A 1 257 ? 14.349 -6.635 -9.160 1.00 95.12 257 ALA A N 1
ATOM 1994 C CA . ALA A 1 257 ? 15.420 -7.564 -9.496 1.00 95.12 257 ALA A CA 1
ATOM 1995 C C . ALA A 1 257 ? 16.501 -7.538 -8.407 1.00 95.12 257 ALA A C 1
ATOM 1997 O O . ALA A 1 257 ? 17.027 -6.480 -8.047 1.00 95.12 257 ALA A O 1
ATOM 1998 N N . ARG A 1 258 ? 16.854 -8.707 -7.866 1.00 95.88 258 ARG A N 1
ATOM 1999 C CA . ARG A 1 258 ? 17.913 -8.807 -6.857 1.00 95.88 258 ARG A CA 1
ATOM 2000 C C . ARG A 1 258 ? 19.274 -8.769 -7.541 1.00 95.88 258 ARG A C 1
ATOM 2002 O O . ARG A 1 258 ? 19.557 -9.593 -8.403 1.00 95.88 258 ARG A O 1
ATOM 2009 N N . VAL A 1 259 ? 20.144 -7.869 -7.109 1.00 93.56 259 VAL A N 1
ATOM 2010 C CA . VAL A 1 259 ? 21.504 -7.743 -7.638 1.00 93.56 259 VAL A CA 1
ATOM 2011 C C . VAL A 1 259 ? 22.480 -8.487 -6.736 1.00 93.56 259 VAL A C 1
ATOM 2013 O O . VAL A 1 259 ? 22.575 -8.197 -5.542 1.00 93.56 259 VAL A O 1
ATOM 2016 N N . ASP A 1 260 ? 23.224 -9.426 -7.318 1.00 90.31 260 ASP A N 1
ATOM 2017 C CA . ASP A 1 260 ? 24.338 -10.117 -6.672 1.00 90.31 260 ASP A CA 1
ATOM 2018 C C . ASP A 1 260 ? 25.611 -9.954 -7.519 1.00 90.31 260 ASP A C 1
ATOM 2020 O O . ASP A 1 260 ? 25.772 -10.523 -8.604 1.00 90.31 260 ASP A O 1
ATOM 2024 N N . GLY A 1 261 ? 26.501 -9.069 -7.066 1.00 86.38 261 GLY A N 1
ATOM 2025 C CA . GLY A 1 261 ? 27.676 -8.656 -7.829 1.00 86.38 261 GLY A CA 1
ATOM 2026 C C . GLY A 1 261 ? 27.303 -8.001 -9.164 1.00 86.38 261 GLY A C 1
ATOM 2027 O O . GLY A 1 261 ? 26.881 -6.846 -9.199 1.00 86.38 261 GLY A O 1
ATOM 2028 N N . LYS A 1 262 ? 27.516 -8.725 -10.270 1.00 85.25 262 LYS A N 1
ATOM 2029 C CA . LYS A 1 262 ? 27.218 -8.271 -11.644 1.00 85.25 262 LYS A CA 1
ATOM 2030 C C . LYS A 1 262 ? 26.008 -8.971 -12.274 1.00 85.25 262 LYS A C 1
ATOM 2032 O O . LYS A 1 262 ? 25.706 -8.694 -13.433 1.00 85.25 262 LYS A O 1
ATOM 2037 N N . ILE A 1 263 ? 25.370 -9.893 -11.553 1.00 93.88 263 ILE A N 1
ATOM 2038 C CA . ILE A 1 263 ? 24.270 -10.711 -12.064 1.00 93.88 263 ILE A CA 1
ATOM 2039 C C . ILE A 1 263 ? 22.969 -10.264 -11.404 1.00 93.88 263 ILE A C 1
ATOM 2041 O O . ILE A 1 263 ? 22.912 -10.012 -10.199 1.00 93.88 263 ILE A O 1
ATOM 2045 N N . PHE A 1 264 ? 21.927 -10.153 -12.220 1.00 97.00 264 PHE A N 1
ATOM 2046 C CA . PHE A 1 264 ? 20.572 -9.868 -11.774 1.00 97.00 264 PHE A CA 1
ATOM 2047 C C . PHE A 1 264 ? 19.802 -11.181 -11.622 1.00 97.00 264 PHE A C 1
ATOM 2049 O O . PHE A 1 264 ? 19.876 -12.063 -12.473 1.00 97.00 264 PHE A O 1
ATOM 2056 N N . HIS A 1 265 ? 19.061 -11.316 -10.534 1.00 97.88 265 HIS A N 1
ATOM 2057 C CA . HIS A 1 265 ? 18.246 -12.486 -10.241 1.00 97.88 265 HIS A CA 1
ATOM 2058 C C . HIS A 1 265 ? 16.781 -12.073 -10.176 1.00 97.88 265 HIS A C 1
ATOM 2060 O O . HIS A 1 265 ? 16.416 -11.216 -9.365 1.00 97.88 265 HIS A O 1
ATOM 2066 N N . LEU A 1 266 ? 15.966 -12.699 -11.024 1.00 98.19 266 LEU A N 1
ATOM 2067 C CA . LEU A 1 266 ? 14.530 -12.478 -11.099 1.00 98.19 266 LEU A CA 1
ATOM 2068 C C . LEU A 1 266 ? 13.790 -13.783 -10.791 1.00 98.19 266 LEU A C 1
ATOM 2070 O O . LEU A 1 266 ? 14.163 -14.837 -11.305 1.00 98.19 266 LEU A O 1
ATOM 2074 N N . GLY A 1 267 ? 12.770 -13.709 -9.938 1.00 96.94 267 GLY A N 1
ATOM 2075 C CA . GLY A 1 267 ? 11.974 -14.855 -9.484 1.00 96.94 267 GLY A CA 1
ATOM 2076 C C . GLY A 1 267 ? 10.513 -14.470 -9.254 1.00 96.94 267 GLY A C 1
ATOM 2077 O O . GLY A 1 267 ? 10.057 -13.473 -9.802 1.00 96.94 267 GLY A O 1
ATOM 2078 N N . ASP A 1 268 ? 9.800 -15.209 -8.401 1.00 96.62 268 ASP A N 1
ATOM 2079 C CA . ASP A 1 268 ? 8.351 -15.032 -8.175 1.00 96.62 268 ASP A CA 1
ATOM 2080 C C . ASP A 1 268 ? 7.903 -13.638 -7.712 1.00 96.62 268 ASP A C 1
ATOM 2082 O O . ASP A 1 268 ? 6.756 -13.253 -7.911 1.00 96.62 268 ASP A O 1
ATOM 2086 N N . TRP A 1 269 ? 8.788 -12.880 -7.066 1.00 93.94 269 TRP A N 1
ATOM 2087 C CA . TRP A 1 269 ? 8.491 -11.530 -6.575 1.00 93.94 269 TRP A CA 1
ATOM 2088 C C . TRP A 1 269 ? 8.814 -10.429 -7.593 1.00 93.94 269 TRP A C 1
ATOM 2090 O O . TRP A 1 269 ? 8.622 -9.252 -7.291 1.00 93.94 269 TRP A O 1
ATOM 2100 N N . CYS A 1 270 ? 9.404 -10.789 -8.734 1.00 96.06 270 CYS A N 1
ATOM 2101 C CA . CYS A 1 270 ? 9.805 -9.837 -9.758 1.00 96.06 270 CYS A CA 1
ATOM 2102 C C . CYS A 1 270 ? 8.696 -9.632 -10.779 1.00 96.06 270 CYS A C 1
ATOM 2104 O O . CYS A 1 270 ? 7.909 -10.530 -11.065 1.00 96.06 270 CYS A O 1
ATOM 2106 N N . GLU A 1 271 ? 8.710 -8.448 -11.375 1.00 96.00 271 GLU A N 1
ATOM 2107 C CA . GLU A 1 271 ? 7.841 -8.097 -12.489 1.00 96.00 271 GLU A CA 1
ATOM 2108 C C . GLU A 1 271 ? 8.689 -7.995 -13.754 1.00 96.00 271 GLU A C 1
ATOM 2110 O O . GLU A 1 271 ? 9.733 -7.339 -13.756 1.00 96.00 271 GLU A O 1
ATOM 2115 N N . VAL A 1 272 ? 8.247 -8.638 -14.828 1.00 98.00 272 VAL A N 1
ATOM 2116 C CA . VAL A 1 272 ? 8.797 -8.478 -16.174 1.00 98.00 272 VAL A CA 1
ATOM 2117 C C . VAL A 1 272 ? 7.655 -7.996 -17.061 1.00 98.00 272 VAL A C 1
ATOM 2119 O O . VAL A 1 272 ? 6.779 -8.774 -17.429 1.00 98.00 272 VAL A O 1
ATOM 2122 N N . LEU A 1 273 ? 7.622 -6.693 -17.345 1.00 98.06 273 LEU A N 1
ATOM 2123 C CA . LEU A 1 273 ? 6.488 -6.024 -17.993 1.00 98.06 273 LEU A CA 1
ATOM 2124 C C . LEU A 1 273 ? 6.945 -5.169 -19.184 1.00 98.06 273 LEU A C 1
ATOM 2126 O O . LEU A 1 273 ? 8.068 -4.666 -19.171 1.00 98.06 273 LEU A O 1
ATOM 2130 N N . PRO A 1 274 ? 6.093 -4.918 -20.191 1.00 98.06 274 PRO A N 1
ATOM 2131 C CA . PRO A 1 274 ? 6.363 -3.911 -21.213 1.00 98.06 274 PRO A CA 1
ATOM 2132 C C . PRO A 1 274 ? 6.562 -2.522 -20.595 1.00 98.06 274 PRO A C 1
ATOM 2134 O O . PRO A 1 274 ? 5.736 -2.063 -19.804 1.00 98.06 274 PRO A O 1
ATOM 2137 N N . TRP A 1 275 ? 7.620 -1.813 -20.991 1.00 97.88 275 TRP A N 1
ATOM 2138 C CA . TRP A 1 275 ? 7.734 -0.382 -20.712 1.00 97.88 275 TRP A CA 1
ATOM 2139 C C . TRP A 1 275 ? 6.747 0.380 -21.596 1.00 97.88 275 TRP A C 1
ATOM 2141 O O . TRP A 1 275 ? 6.950 0.506 -22.803 1.00 97.88 275 TRP A O 1
ATOM 2151 N N . THR A 1 276 ? 5.667 0.872 -20.994 1.00 95.88 276 THR A N 1
ATOM 2152 C CA . THR A 1 276 ? 4.555 1.507 -21.716 1.00 95.88 276 THR A CA 1
ATOM 2153 C C . THR A 1 276 ? 4.114 2.788 -21.003 1.00 95.88 276 THR A C 1
ATOM 2155 O O . THR A 1 276 ? 3.068 2.807 -20.367 1.00 95.88 276 THR A O 1
ATOM 2158 N N . PRO A 1 277 ? 4.903 3.877 -21.057 1.00 95.44 277 PRO A N 1
ATOM 2159 C CA . PRO A 1 277 ? 4.568 5.139 -20.396 1.00 95.44 277 PRO A CA 1
ATOM 2160 C C . PRO A 1 277 ? 3.133 5.600 -20.681 1.00 95.44 277 PRO A C 1
ATOM 2162 O O . PRO A 1 277 ? 2.735 5.750 -21.837 1.00 95.44 277 PRO A O 1
ATOM 2165 N N . LEU A 1 278 ? 2.356 5.842 -19.624 1.00 92.31 278 LEU A N 1
ATOM 2166 C CA . LEU A 1 278 ? 1.003 6.385 -19.728 1.00 92.31 278 LEU A CA 1
ATOM 2167 C C . LEU A 1 278 ? 1.071 7.910 -19.678 1.00 92.31 278 LEU A C 1
ATOM 2169 O O . LEU A 1 278 ? 1.166 8.497 -18.604 1.00 92.31 278 LEU A O 1
ATOM 2173 N N . LEU A 1 279 ? 1.018 8.539 -20.852 1.00 90.88 279 LEU A N 1
ATOM 2174 C CA . LEU A 1 279 ? 1.073 10.000 -21.015 1.00 90.88 279 LEU A CA 1
ATOM 2175 C C . LEU A 1 279 ? -0.309 10.643 -21.151 1.00 90.88 279 LEU A C 1
ATOM 2177 O O . LEU A 1 279 ? -0.478 11.844 -20.947 1.00 90.88 279 LEU A O 1
ATOM 2181 N N . GLU A 1 280 ? -1.316 9.839 -21.475 1.00 89.75 280 GLU A N 1
ATOM 2182 C CA . GLU A 1 280 ? -2.709 10.251 -21.515 1.00 89.75 280 GLU A CA 1
ATOM 2183 C C . GLU A 1 280 ? -3.625 9.113 -21.062 1.00 89.75 280 GLU A C 1
ATOM 2185 O O . GLU A 1 280 ? -3.295 7.931 -21.158 1.00 89.75 280 GLU A O 1
ATOM 2190 N N . SER A 1 281 ? -4.797 9.477 -20.546 1.00 78.50 281 SER A N 1
ATOM 2191 C CA . SER A 1 281 ? -5.866 8.530 -20.257 1.00 78.50 281 SER A CA 1
ATOM 2192 C C . SER A 1 281 ? -6.418 7.994 -21.574 1.00 78.50 281 SER A C 1
ATOM 2194 O O . SER A 1 281 ? -7.150 8.685 -22.285 1.00 78.50 281 SER A O 1
ATOM 2196 N N . ILE A 1 282 ? -6.077 6.745 -21.876 1.00 69.31 282 ILE A N 1
ATOM 2197 C CA . ILE A 1 282 ? -6.679 5.978 -22.962 1.00 69.31 282 ILE A CA 1
ATOM 2198 C C . ILE A 1 282 ? -7.979 5.389 -22.408 1.00 69.31 282 ILE A C 1
ATOM 2200 O O . ILE A 1 282 ? -7.954 4.565 -21.495 1.00 69.31 282 ILE A O 1
ATOM 2204 N N . ARG A 1 283 ? -9.125 5.865 -22.903 1.00 63.84 283 ARG A N 1
ATOM 2205 C CA . ARG A 1 283 ? -10.431 5.250 -22.636 1.00 63.84 283 ARG A CA 1
ATOM 2206 C C . ARG A 1 283 ? -10.873 4.557 -23.914 1.00 63.84 283 ARG A C 1
ATOM 2208 O O . ARG A 1 283 ? -11.102 5.244 -24.908 1.00 63.84 283 ARG A O 1
ATOM 2215 N N . GLU A 1 284 ? -10.938 3.232 -23.879 1.00 53.22 284 GLU A N 1
ATOM 2216 C CA . GLU A 1 284 ? -11.693 2.449 -24.865 1.00 53.22 284 GLU A CA 1
ATOM 2217 C C . GLU A 1 284 ? -13.199 2.543 -24.588 1.00 53.22 284 GLU A C 1
ATOM 2219 O O . GLU A 1 284 ? -13.583 2.613 -23.393 1.00 53.22 284 GLU A O 1
#

Foldseek 3Di:
DCPLVVLLVLLVVQLLLVQLVNHRDDPVGQDPVSVVSSVVFWPDAQDWFAAPVRLDIDTQRTKGFRADNVRDGQFIEREDEDADDDDPPADDPVVLLNQLAVQLSVCNVPVPGGDYWYWYQHSNVSDIHTNDDDHCVVVVVVVSVLPPADFFDDDDDAACVCPVPDPCVLAALQNLVCPVVVVDDQDDFWGKFKWFWPDADLVQQKTKTFGWRADDSQNHTDTDPDIAIEHEDEPRSVQVVVCVVVVPRAIWMKGGWGDDPRYTYHYPVIDTGHNHHPRTDDDD

pLDDT: mean 93.05, std 6.46, range [48.53, 98.5]

Radius of gyration: 24.69 Å; chains: 1; bounding box: 52×42×67 Å

Sequence (284 aa):
MITKAHDGLVGALNILFSKSNIGKVTLSEVTVEQWRSVQSIVLANEGTLKSEDGRLMGRLDLLVADLDENGSSKGWIVADLKTGNPPKQKLNEKVSRQLRFYRDLLKENNPDHPPVHAEGWYSSNQTVHRADGPSVLAEALEAWEGMRPTKTPLEPTPGEMQCGFCEWKAWCPSWWVARRDGLLPPGAMFRDEVVSTIRFDSESGAALFQRMPPVGDDGELAASDHRFGAILRDQALTQMQELIDSGYEGPIFLGSARVDGKIFHLGDWCEVLPWTPLLESIRE